Protein AF-A0A6V8E2X2-F1 (afdb_monomer_lite)

Radius of gyration: 31.68 Å; chains: 1; bounding box: 63×49×85 Å

Sequence (272 aa):
MSSAFGRVRTIAKKELVEFVRDWRTILAILVIPLLLFPLLFILFPLLLASEAAELSAVQVDVVVQADEIPDELQSLLTNASLNLTFEDLPVVAELSAPEGADERLRNGSIDALLRLQTNGTVLEYAVLYLSTSEQSLEARGRVFDALSAWEQNETVRRIDAAGLDADETLDPLRWNGDVAQSDVATQGEQAGMALSLFIPLVLAVWTFSSAIQPSIDMTAGERERGTLEALLGLPSTRMELLMGKWLAVATITGVGVMLQVAGLLFAIGYLA

pLDDT: mean 86.37, std 5.7, range [49.56, 94.88]

Secondary structure (DSSP, 8-state):
-HHHHHHHHHHHHHHHHHHHH-HHHHIIIIIHHHHHHHHHHHHHHHHHHHHHHHHHHS-EEEEEEES---HHHHHHHHHTTEEEEEEPPP--SSTT--TTHHHHHHTTS-SEEEEEEEETTEEEEEEEE-TT-HHHHHHHHHHHHHHHHHHHHHHHHHHHHTT--HHHHH-SS---S-GGGT----HHHHHHHHHTTTHHHHHHHHHHHHHHHHHHHHHTHHHHTT-HHHHHTSSS-HHHHHHHHHHHHHHHHHHHHHHHHHHHHHHHHHH-

Foldseek 3Di:
DVPLVVLLQVLLVVLLVVVVVPVVLCCVLAVVLLVVQLCCLVVVVVVVVVVVVVLQQDAFEEEEAEPDDPPLLVVLLVVLSYNYDYDHHDPDPDQQDCVVVVVCQVVRVHLKYKYWYDDPPDIDIDIDHDPVDPSNVSSVVSNVVSVVVVVLVVQCVVCVVVVHHPCCPVPVDDDDDDPVVVPPDFQLRVSCVVCVVPLVVCLVVSLVVSLVVSLCCLPCVCVVVVNVVVVVVDPHDPVSNVSSSVVSSVVSSVVSSVSSVVSNVVSSVVRD

Structure (mmCIF, N/CA/C/O backbone):
data_AF-A0A6V8E2X2-F1
#
_entry.id   AF-A0A6V8E2X2-F1
#
loop_
_atom_site.group_PDB
_atom_site.id
_atom_site.type_symbol
_atom_site.label_atom_id
_atom_site.label_alt_id
_atom_site.label_comp_id
_atom_site.label_asym_id
_atom_site.label_entity_id
_atom_site.label_seq_id
_atom_site.pdbx_PDB_ins_code
_atom_site.Cartn_x
_atom_site.Cartn_y
_atom_site.Cartn_z
_atom_site.occupancy
_atom_site.B_iso_or_equiv
_atom_site.auth_seq_id
_atom_site.auth_comp_id
_atom_site.auth_asym_id
_atom_site.auth_atom_id
_atom_site.pdbx_PDB_model_num
ATOM 1 N N . MET A 1 1 ? -14.842 -5.056 52.242 1.00 49.56 1 MET A N 1
ATOM 2 C CA . MET A 1 1 ? -14.410 -4.880 50.834 1.00 49.56 1 MET A CA 1
ATOM 3 C C . MET A 1 1 ? -15.408 -5.432 49.802 1.00 49.56 1 MET A C 1
ATOM 5 O O . MET A 1 1 ? -15.357 -4.975 48.670 1.00 49.56 1 MET A O 1
ATOM 9 N N . SER A 1 2 ? -16.364 -6.317 50.147 1.00 57.97 2 SER A N 1
ATOM 10 C CA . SER A 1 2 ? -17.341 -6.859 49.171 1.00 57.97 2 SER A CA 1
ATOM 11 C C . SER A 1 2 ? -18.458 -5.889 48.734 1.00 57.97 2 SER A C 1
ATOM 13 O O . SER A 1 2 ? -19.063 -6.103 47.687 1.00 57.97 2 SER A O 1
ATOM 15 N N . SER A 1 3 ? -18.716 -4.801 49.473 1.00 76.88 3 SER A N 1
ATOM 16 C CA . SER A 1 3 ? -19.797 -3.851 49.153 1.00 76.88 3 SER A CA 1
ATOM 17 C C . SER A 1 3 ? -19.473 -2.913 47.985 1.00 76.88 3 SER A C 1
ATOM 19 O O . SER A 1 3 ? -20.349 -2.633 47.172 1.00 76.88 3 SER A O 1
ATOM 21 N N . ALA A 1 4 ? -18.222 -2.460 47.859 1.00 79.94 4 ALA A N 1
ATOM 22 C CA . ALA A 1 4 ? -17.824 -1.505 46.822 1.00 79.94 4 ALA A CA 1
ATOM 23 C C . ALA A 1 4 ? -17.837 -2.132 45.421 1.00 79.94 4 ALA A C 1
ATOM 25 O O . ALA A 1 4 ? -18.462 -1.605 44.503 1.00 79.94 4 ALA A O 1
ATOM 26 N N . PHE A 1 5 ? -17.232 -3.313 45.274 1.00 84.19 5 PHE A N 1
ATOM 27 C CA . PHE A 1 5 ? -17.227 -4.051 44.009 1.00 84.19 5 PHE A CA 1
ATOM 28 C C . PHE A 1 5 ? -18.642 -4.464 43.571 1.00 84.19 5 PHE A C 1
ATOM 30 O O . PHE A 1 5 ? -18.993 -4.349 42.397 1.00 84.19 5 PHE A O 1
ATOM 37 N N . GLY A 1 6 ? -19.490 -4.878 44.522 1.00 87.50 6 GLY A N 1
ATOM 38 C CA . GLY A 1 6 ? -20.899 -5.180 44.256 1.00 87.50 6 GLY A CA 1
ATOM 39 C C . GLY A 1 6 ? -21.677 -3.970 43.726 1.00 87.50 6 GLY A C 1
ATOM 40 O O . GLY A 1 6 ? -22.456 -4.109 42.781 1.00 87.50 6 GLY A O 1
ATOM 41 N N . ARG A 1 7 ? -21.424 -2.772 44.274 1.00 88.31 7 ARG A N 1
ATOM 42 C CA . ARG A 1 7 ? -22.026 -1.517 43.795 1.00 88.31 7 ARG A CA 1
ATOM 43 C C . ARG A 1 7 ? -21.552 -1.151 42.392 1.00 88.31 7 ARG A C 1
ATOM 45 O O . ARG A 1 7 ? -22.395 -0.946 41.526 1.00 88.31 7 ARG A O 1
ATOM 52 N N . VAL A 1 8 ? -20.241 -1.168 42.140 1.00 90.88 8 VAL A N 1
ATOM 53 C CA . VAL A 1 8 ? -19.654 -0.907 40.809 1.00 90.88 8 VAL A CA 1
ATOM 54 C C . VAL A 1 8 ? -20.257 -1.835 39.752 1.00 90.88 8 VAL A C 1
ATOM 56 O O . VAL A 1 8 ? -20.715 -1.372 38.711 1.00 90.88 8 VAL A O 1
ATOM 59 N N . ARG A 1 9 ? -20.341 -3.141 40.040 1.00 92.31 9 ARG A N 1
ATOM 60 C CA . ARG A 1 9 ? -20.947 -4.127 39.133 1.00 92.31 9 ARG A CA 1
ATOM 61 C C . ARG A 1 9 ? -22.432 -3.864 38.885 1.00 92.31 9 ARG A C 1
ATOM 63 O O . ARG A 1 9 ? -22.903 -4.056 37.769 1.00 92.31 9 ARG A O 1
ATOM 70 N N . THR A 1 10 ? -23.176 -3.464 39.913 1.00 90.19 10 THR A N 1
ATOM 71 C CA . THR A 1 10 ? -24.612 -3.166 39.786 1.00 90.19 10 THR A CA 1
ATOM 72 C C . THR A 1 10 ? -24.837 -1.949 38.894 1.00 90.19 10 THR A C 1
ATOM 74 O O . THR A 1 10 ? -25.684 -2.000 38.006 1.00 90.19 10 THR A O 1
ATOM 77 N N . ILE A 1 11 ? -24.027 -0.901 39.079 1.00 90.75 11 ILE A N 1
ATOM 78 C CA . ILE A 1 11 ? -24.032 0.296 38.231 1.00 90.75 11 ILE A CA 1
ATOM 79 C C . ILE A 1 11 ? -23.694 -0.095 36.791 1.00 90.75 11 ILE A C 1
ATOM 81 O O . ILE A 1 11 ? -24.486 0.166 35.895 1.00 90.75 11 ILE A O 1
ATOM 85 N N . ALA A 1 12 ? -22.595 -0.821 36.571 1.00 91.56 12 ALA A N 1
ATOM 86 C CA . ALA A 1 12 ? -22.204 -1.254 35.231 1.00 91.56 12 ALA A CA 1
ATOM 87 C C . ALA A 1 12 ? -23.289 -2.100 34.543 1.00 91.56 12 ALA A C 1
ATOM 89 O O . ALA A 1 12 ? -23.5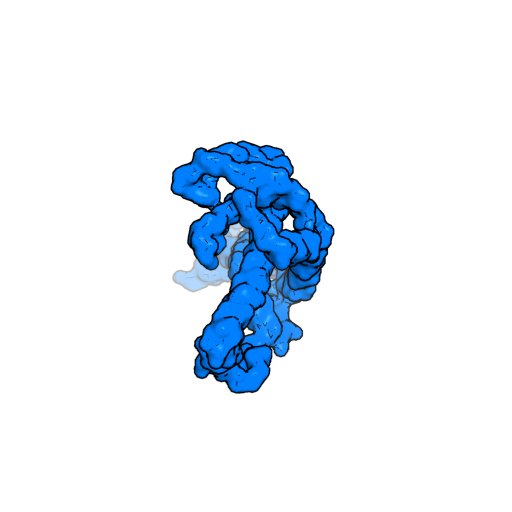70 -1.918 33.364 1.00 91.56 12 ALA A O 1
ATOM 90 N N . LYS A 1 13 ? -23.948 -3.003 35.282 1.00 92.88 13 LYS A N 1
ATOM 91 C CA . LYS A 1 13 ? -25.050 -3.816 34.753 1.00 92.88 13 LYS A CA 1
ATOM 92 C C . LYS A 1 13 ? -26.253 -2.960 34.352 1.00 92.88 13 LYS A C 1
ATOM 94 O O . LYS A 1 13 ? -26.868 -3.257 33.334 1.00 92.88 13 LYS A O 1
ATOM 99 N N . LYS A 1 14 ? -26.596 -1.932 35.136 1.00 90.31 14 LYS A N 1
ATOM 100 C CA . LYS A 1 14 ? -27.666 -0.982 34.798 1.00 90.31 14 LYS A CA 1
ATOM 101 C C . LYS A 1 14 ? -27.344 -0.273 33.479 1.00 90.31 14 LYS A C 1
ATOM 103 O O . LYS A 1 14 ? -28.146 -0.360 32.556 1.00 90.31 14 LYS A O 1
ATOM 108 N N . GLU A 1 15 ? -26.153 0.312 33.371 1.00 91.12 15 GLU A N 1
ATOM 109 C CA . GLU A 1 15 ? -25.702 1.016 32.160 1.00 91.12 15 GLU A CA 1
ATOM 110 C C . GLU A 1 15 ? -25.669 0.092 30.928 1.00 91.12 15 GLU A C 1
ATOM 112 O O . GLU A 1 15 ? -26.152 0.454 29.859 1.00 91.12 15 GLU A O 1
ATOM 117 N N . LEU A 1 16 ? -25.180 -1.146 31.080 1.00 90.38 16 LEU A N 1
ATOM 118 C CA . LEU A 1 16 ? -25.178 -2.142 30.002 1.00 90.38 16 LEU A CA 1
ATOM 119 C C . LEU A 1 16 ? -26.590 -2.507 29.536 1.00 90.38 16 LEU A C 1
ATOM 121 O O . LEU A 1 16 ? -26.833 -2.608 28.339 1.00 90.38 16 LEU A O 1
ATOM 125 N N . VAL A 1 17 ? -27.528 -2.720 30.463 1.00 89.81 17 VAL A N 1
ATOM 126 C CA . VAL A 1 17 ? -28.917 -3.058 30.115 1.00 89.81 17 VAL A CA 1
ATOM 127 C C . VAL A 1 17 ? -29.612 -1.886 29.426 1.00 89.81 17 VAL A C 1
ATOM 129 O O . VAL A 1 17 ? -30.396 -2.109 28.506 1.00 89.81 17 VAL A O 1
ATOM 132 N N . GLU A 1 18 ? -29.339 -0.652 29.846 1.00 86.06 18 GLU A N 1
ATOM 133 C CA . GLU A 1 18 ? -29.867 0.545 29.187 1.00 86.06 18 GLU A CA 1
ATOM 134 C C . GLU A 1 18 ? -29.299 0.711 27.779 1.00 86.06 18 GLU A C 1
ATOM 136 O O . GLU A 1 18 ? -30.073 0.924 26.849 1.00 86.06 18 GLU A O 1
ATOM 141 N N . PHE A 1 19 ? -27.994 0.500 27.596 1.00 85.69 19 PHE A N 1
ATOM 142 C CA . PHE A 1 19 ? -27.371 0.521 26.274 1.00 85.69 19 PHE A CA 1
ATOM 143 C C . PHE A 1 19 ? -27.928 -0.575 25.355 1.00 85.69 19 PHE A C 1
ATOM 145 O O . PHE A 1 19 ? -28.287 -0.308 24.213 1.00 85.69 19 PHE A O 1
ATOM 152 N N . VAL A 1 20 ? -28.077 -1.806 25.862 1.00 85.75 20 VAL A N 1
ATOM 153 C CA . VAL A 1 20 ? -28.574 -2.941 25.064 1.00 85.75 20 VAL A CA 1
ATOM 154 C C . VAL A 1 20 ? -30.027 -2.748 24.595 1.00 85.75 20 VAL A C 1
ATOM 156 O O . VAL A 1 20 ? -30.462 -3.358 23.619 1.00 85.75 20 VAL A O 1
ATOM 159 N N . ARG A 1 21 ? -30.799 -1.882 25.260 1.00 87.00 21 ARG A N 1
ATOM 160 C CA . ARG A 1 21 ? -32.160 -1.531 24.826 1.00 87.00 21 ARG A CA 1
ATOM 161 C C . ARG A 1 21 ? -32.177 -0.594 23.622 1.00 87.00 21 ARG A C 1
ATOM 163 O O . ARG A 1 21 ? -33.181 -0.570 22.908 1.00 87.00 21 ARG A O 1
ATOM 170 N N . ASP A 1 22 ? -31.091 0.129 23.365 1.00 84.69 22 ASP A N 1
ATOM 171 C CA . ASP A 1 22 ? -30.942 0.939 22.163 1.00 84.69 22 ASP A CA 1
ATOM 172 C C . ASP A 1 22 ? -30.395 0.099 20.999 1.00 84.69 22 ASP A C 1
ATOM 174 O O . ASP A 1 22 ? -29.231 0.166 20.598 1.00 84.69 22 ASP A O 1
ATOM 178 N N . TRP A 1 23 ? -31.280 -0.729 20.442 1.00 80.00 23 TRP A N 1
ATOM 179 C CA . TRP A 1 23 ? -30.953 -1.639 19.344 1.00 80.00 23 TRP A CA 1
ATOM 180 C C . TRP A 1 23 ? -30.438 -0.919 18.091 1.00 80.00 23 TRP A C 1
ATOM 182 O O . TRP A 1 23 ? -29.703 -1.520 17.310 1.00 80.00 23 TRP A O 1
ATOM 192 N N . ARG A 1 24 ? -30.810 0.352 17.886 1.00 82.75 24 ARG A N 1
ATOM 193 C CA . ARG A 1 24 ? -30.378 1.137 16.721 1.00 82.75 24 ARG A CA 1
ATOM 194 C C . ARG A 1 24 ? -28.899 1.467 16.834 1.00 82.75 24 ARG A C 1
ATOM 196 O O . ARG A 1 24 ? -28.149 1.254 15.885 1.00 82.75 24 ARG A O 1
ATOM 203 N N . THR A 1 25 ? -28.492 1.915 18.016 1.00 77.38 25 THR A N 1
ATOM 204 C CA . THR A 1 25 ? -27.099 2.230 18.328 1.00 77.38 25 THR A CA 1
ATOM 205 C C . THR A 1 25 ? -26.237 0.969 18.318 1.00 77.38 25 THR A C 1
ATOM 207 O O . THR A 1 25 ? -25.159 0.977 17.731 1.00 77.38 25 THR A O 1
ATOM 210 N N . ILE A 1 26 ? -26.734 -0.158 18.838 1.00 80.81 26 ILE A N 1
ATOM 211 C CA . ILE A 1 26 ? -26.027 -1.447 18.735 1.00 80.81 26 ILE A CA 1
ATOM 212 C C . ILE A 1 26 ? -25.860 -1.869 17.280 1.00 80.81 26 ILE A C 1
ATOM 214 O O . ILE A 1 26 ? -24.770 -2.265 16.888 1.00 80.81 26 ILE A O 1
ATOM 218 N N . LEU A 1 27 ? -26.912 -1.784 16.463 1.00 81.25 27 LEU A N 1
ATOM 219 C CA . LEU A 1 27 ? -26.829 -2.186 15.062 1.00 81.25 27 LEU A CA 1
ATOM 220 C C . LEU A 1 27 ? -25.791 -1.337 14.317 1.00 81.25 27 LEU A C 1
ATOM 222 O O . LEU A 1 27 ? -24.935 -1.889 13.630 1.00 81.25 27 LEU A O 1
ATOM 226 N N . ALA A 1 28 ? -25.803 -0.019 14.516 1.00 76.50 28 ALA A N 1
ATOM 227 C CA . ALA A 1 28 ? -24.832 0.878 13.899 1.00 76.50 28 ALA A CA 1
ATOM 228 C C . ALA A 1 28 ? -23.391 0.611 14.372 1.00 76.50 28 ALA A C 1
ATOM 230 O O . ALA A 1 28 ? -22.473 0.541 13.559 1.00 76.50 28 ALA A O 1
ATOM 231 N N . ILE A 1 29 ? -23.188 0.417 15.676 1.00 76.69 29 ILE A N 1
ATOM 232 C CA . ILE A 1 29 ? -21.853 0.254 16.264 1.00 76.69 29 ILE A CA 1
ATOM 233 C C . ILE A 1 29 ? -21.277 -1.149 16.019 1.00 76.69 29 ILE A C 1
ATOM 235 O O . ILE A 1 29 ? -20.059 -1.300 15.949 1.00 76.69 29 ILE A O 1
ATOM 239 N N . LEU A 1 30 ? -22.132 -2.167 15.887 1.00 76.38 30 LEU A N 1
ATOM 240 C CA . LEU A 1 30 ? -21.742 -3.578 15.895 1.00 76.38 30 LEU A CA 1
ATOM 241 C C . LEU A 1 30 ? -21.863 -4.260 14.530 1.00 76.38 30 LEU A C 1
ATOM 243 O O . LEU A 1 30 ? -20.968 -5.002 14.138 1.00 76.38 30 LEU A O 1
ATOM 247 N N . VAL A 1 31 ? -22.955 -4.021 13.797 1.00 80.00 31 VAL A N 1
ATOM 248 C CA . VAL A 1 31 ? -23.233 -4.716 12.527 1.00 80.00 31 VAL A CA 1
ATOM 249 C C . VAL A 1 31 ? -22.487 -4.069 11.367 1.00 80.00 31 VAL A C 1
ATOM 251 O O . VAL A 1 31 ? -21.942 -4.779 10.527 1.00 80.00 31 VAL A O 1
ATOM 254 N N . ILE A 1 32 ? -22.405 -2.737 11.331 1.00 80.12 32 ILE A N 1
ATOM 255 C CA . ILE A 1 32 ? -21.675 -2.026 10.271 1.00 80.12 32 ILE A CA 1
ATOM 256 C C . ILE A 1 32 ? -20.202 -2.462 10.185 1.00 80.12 32 ILE A C 1
ATOM 258 O O . ILE A 1 32 ? -19.793 -2.856 9.095 1.00 80.12 32 ILE A O 1
ATOM 262 N N . PRO A 1 33 ? -19.397 -2.478 11.268 1.00 72.00 33 PRO A N 1
ATOM 263 C CA . PRO A 1 33 ? -18.002 -2.905 11.153 1.00 72.00 33 PRO A CA 1
ATOM 264 C C . PRO A 1 33 ? -17.848 -4.397 10.853 1.00 72.00 33 PRO A C 1
ATOM 266 O O . PRO A 1 33 ? -16.889 -4.787 10.193 1.00 72.00 33 PRO A O 1
ATOM 269 N N . LEU A 1 34 ? -18.792 -5.230 11.305 1.00 81.38 34 LEU A N 1
ATOM 270 C CA . LEU A 1 34 ? -18.807 -6.655 10.979 1.00 81.38 34 LEU A CA 1
ATOM 271 C C . LEU A 1 34 ? -18.942 -6.872 9.464 1.00 81.38 34 LEU A C 1
ATOM 273 O O . LEU A 1 34 ? -18.285 -7.748 8.912 1.00 81.38 34 LEU A O 1
ATOM 277 N N . LEU A 1 35 ? -19.773 -6.065 8.797 1.00 83.25 35 LEU A N 1
ATOM 278 C CA . LEU A 1 35 ? -19.974 -6.114 7.346 1.00 83.25 35 LEU A CA 1
ATOM 279 C C . LEU A 1 35 ? -18.903 -5.348 6.559 1.00 83.25 35 LEU A C 1
ATOM 281 O O . LEU A 1 35 ? -18.678 -5.651 5.388 1.00 83.25 35 LEU A O 1
ATOM 285 N N . LEU A 1 36 ? -18.232 -4.382 7.191 1.00 82.81 36 LEU A N 1
ATOM 286 C CA . LEU A 1 36 ? -17.214 -3.548 6.558 1.00 82.81 36 LEU A CA 1
ATOM 287 C C . LEU A 1 36 ? -16.035 -4.377 6.038 1.00 82.81 36 LEU A C 1
ATOM 289 O O . LEU A 1 36 ? -15.617 -4.160 4.908 1.00 82.81 36 LEU A O 1
ATOM 293 N N . PHE A 1 37 ? -15.508 -5.326 6.823 1.00 84.06 37 PHE A N 1
ATOM 294 C CA . PHE A 1 37 ? -14.363 -6.134 6.384 1.00 84.06 37 PHE A CA 1
ATOM 295 C C . PHE A 1 37 ? -14.697 -7.017 5.175 1.00 84.06 37 PHE A C 1
ATOM 297 O O . PHE A 1 37 ? -14.013 -6.862 4.169 1.00 84.06 37 PHE A O 1
ATOM 304 N N . PRO A 1 38 ? -15.754 -7.855 5.182 1.00 82.56 38 PRO A N 1
ATOM 305 C CA . PRO A 1 38 ? -16.157 -8.587 3.981 1.00 82.56 38 PRO A CA 1
ATOM 306 C C . PRO A 1 38 ? -16.350 -7.680 2.758 1.00 82.56 38 PRO A C 1
ATOM 308 O O . PRO A 1 38 ? -15.907 -8.018 1.664 1.00 82.56 38 PRO A O 1
ATOM 311 N N . LEU A 1 39 ? -16.960 -6.503 2.946 1.00 85.12 39 LEU A N 1
ATOM 312 C CA . LEU A 1 39 ? -17.148 -5.536 1.867 1.00 85.12 39 LEU A CA 1
ATOM 313 C C . LEU A 1 39 ? -15.815 -5.003 1.330 1.00 85.12 39 LEU A C 1
ATOM 315 O O . LEU A 1 39 ? -15.631 -4.980 0.119 1.00 85.12 39 LEU A O 1
ATOM 319 N N . LEU A 1 40 ? -14.890 -4.592 2.202 1.00 83.19 40 LEU A N 1
ATOM 320 C CA . LEU A 1 40 ? -13.567 -4.107 1.803 1.00 83.19 40 LEU A CA 1
ATOM 321 C C . LEU A 1 40 ? -12.780 -5.193 1.070 1.00 83.19 40 LEU A C 1
ATOM 323 O O . LEU A 1 40 ? -12.211 -4.923 0.024 1.00 83.19 40 LEU A O 1
ATOM 327 N N . PHE A 1 41 ? -12.799 -6.424 1.568 1.00 80.44 41 PHE A N 1
ATOM 328 C CA . PHE A 1 41 ? -12.095 -7.546 0.955 1.00 80.44 41 PHE A CA 1
ATOM 329 C C . PHE A 1 41 ? -12.622 -7.897 -0.452 1.00 80.44 41 PHE A C 1
ATOM 331 O O . PHE A 1 41 ? -11.838 -8.311 -1.299 1.00 80.44 41 PHE A O 1
ATOM 338 N N . ILE A 1 42 ? -13.916 -7.691 -0.729 1.00 82.31 42 ILE A N 1
ATOM 339 C CA . ILE A 1 42 ? -14.502 -7.893 -2.068 1.00 82.31 42 ILE A CA 1
ATOM 340 C C . ILE A 1 42 ? -14.295 -6.665 -2.967 1.00 82.31 42 ILE A C 1
ATOM 342 O O . ILE A 1 42 ? -13.942 -6.798 -4.136 1.00 82.31 42 ILE A O 1
ATOM 346 N N . LEU A 1 43 ? -14.552 -5.464 -2.447 1.00 84.12 43 LEU A N 1
ATOM 347 C CA . LEU A 1 43 ? -14.606 -4.237 -3.242 1.00 84.12 43 LEU A CA 1
ATOM 348 C C . LEU A 1 43 ? -13.218 -3.647 -3.513 1.00 84.12 43 LEU A C 1
ATOM 350 O O . LEU A 1 43 ? -12.985 -3.118 -4.593 1.00 84.12 43 LEU A O 1
ATOM 354 N N . PHE A 1 44 ? -12.296 -3.728 -2.556 1.00 82.00 44 PHE A N 1
ATOM 355 C CA . PHE A 1 44 ? -10.986 -3.087 -2.663 1.00 82.00 44 PHE A CA 1
ATOM 356 C C . PHE A 1 44 ? -10.130 -3.651 -3.810 1.00 82.00 44 PHE A C 1
ATOM 358 O O . PHE A 1 44 ? -9.628 -2.843 -4.589 1.00 82.00 44 PHE A O 1
ATOM 365 N N . PRO A 1 45 ? -10.022 -4.981 -4.023 1.00 80.75 45 PRO A N 1
ATOM 366 C CA . PRO A 1 45 ? -9.312 -5.511 -5.189 1.00 80.75 45 PRO A CA 1
ATOM 367 C C . PRO A 1 45 ? -9.929 -5.064 -6.519 1.00 80.75 45 PRO A C 1
ATOM 369 O O . PRO A 1 45 ? -9.200 -4.785 -7.464 1.00 80.75 45 PRO A O 1
ATOM 372 N N . LEU A 1 46 ? -11.263 -4.953 -6.590 1.00 84.94 46 LEU A N 1
ATOM 373 C CA . LEU A 1 46 ? -11.959 -4.469 -7.787 1.00 84.94 46 LEU A CA 1
ATOM 374 C C . LEU A 1 46 ? -11.629 -3.001 -8.077 1.00 84.94 46 LEU A C 1
ATOM 376 O O . LEU A 1 46 ? -11.406 -2.652 -9.233 1.00 84.94 46 LEU A O 1
ATOM 380 N N . LEU A 1 47 ? -11.575 -2.163 -7.038 1.00 85.88 47 LEU A N 1
ATOM 381 C CA . LEU A 1 47 ? -11.201 -0.755 -7.167 1.00 85.88 47 LEU A CA 1
ATOM 382 C C . LEU A 1 47 ? -9.747 -0.605 -7.623 1.00 85.88 47 LEU A C 1
ATOM 384 O O . LEU A 1 47 ? -9.505 0.089 -8.605 1.00 85.88 47 LEU A O 1
ATOM 388 N N . LEU A 1 48 ? -8.807 -1.319 -6.995 1.00 83.25 48 LEU A N 1
ATOM 389 C CA . LEU A 1 48 ? -7.395 -1.290 -7.394 1.00 83.25 48 LEU A CA 1
ATOM 390 C C . LEU A 1 48 ? -7.190 -1.783 -8.829 1.00 83.25 48 LEU A C 1
ATOM 392 O O . LEU A 1 48 ? -6.438 -1.183 -9.589 1.00 83.25 48 LEU A O 1
ATOM 396 N N . ALA A 1 49 ? -7.880 -2.858 -9.218 1.00 84.38 49 ALA A N 1
ATOM 397 C CA . ALA A 1 49 ? -7.822 -3.358 -10.585 1.00 84.38 49 ALA A CA 1
ATOM 398 C C . ALA A 1 49 ? -8.382 -2.335 -11.584 1.00 84.38 49 ALA A C 1
ATOM 400 O O . ALA A 1 49 ? -7.817 -2.165 -12.662 1.00 84.38 49 ALA A O 1
ATOM 401 N N . SER A 1 50 ? -9.469 -1.640 -11.231 1.00 86.19 50 SER A N 1
ATOM 402 C CA . SER A 1 50 ? -10.038 -0.594 -12.086 1.00 86.19 50 SER A CA 1
ATOM 403 C C . SER A 1 50 ? -9.127 0.626 -12.213 1.00 86.19 50 SER A C 1
ATOM 405 O O . SER A 1 50 ? -8.964 1.139 -13.314 1.00 86.19 50 SER A O 1
ATOM 407 N N . GLU A 1 51 ? -8.483 1.038 -11.124 1.00 83.25 51 GLU A N 1
ATOM 408 C CA . GLU A 1 51 ? -7.551 2.166 -11.092 1.00 83.25 51 GLU A CA 1
ATOM 409 C C . GLU A 1 51 ? -6.281 1.859 -11.896 1.00 83.25 51 GLU A C 1
ATOM 411 O O . GLU A 1 51 ? -5.869 2.656 -12.733 1.00 83.25 51 GLU A O 1
ATOM 416 N N . ALA A 1 52 ? -5.719 0.656 -11.744 1.00 80.44 52 ALA A N 1
ATOM 417 C CA . ALA A 1 52 ? -4.590 0.201 -12.554 1.00 80.44 52 ALA A CA 1
ATOM 418 C C . ALA A 1 52 ? -4.945 0.111 -14.052 1.00 80.44 52 ALA A C 1
ATOM 420 O O . ALA A 1 52 ? -4.144 0.474 -14.918 1.00 80.44 52 ALA A O 1
ATOM 421 N N . ALA A 1 53 ? -6.159 -0.343 -14.382 1.00 82.75 53 ALA A N 1
ATOM 422 C CA . ALA A 1 53 ? -6.642 -0.378 -15.761 1.00 82.75 53 ALA A CA 1
ATOM 423 C C . ALA A 1 53 ? -6.840 1.032 -16.349 1.00 82.75 53 ALA A C 1
ATOM 425 O O . ALA A 1 53 ? -6.589 1.250 -17.532 1.00 82.75 53 ALA A O 1
ATOM 426 N N . GLU A 1 54 ? -7.272 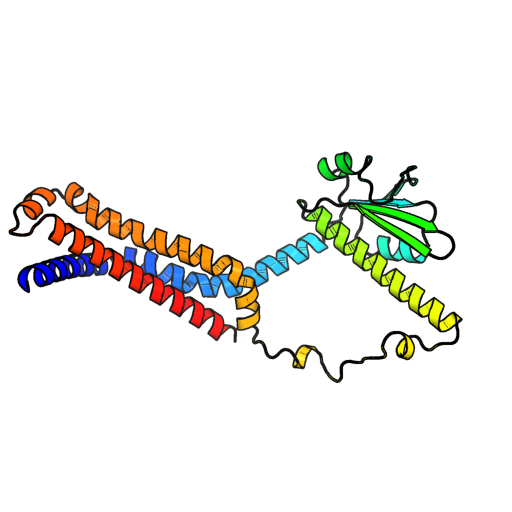1.996 -15.537 1.00 83.88 54 GLU A N 1
ATOM 427 C CA . GLU A 1 54 ? -7.407 3.389 -15.960 1.00 83.88 54 GLU A CA 1
ATOM 428 C C . GLU A 1 54 ? -6.036 4.033 -16.188 1.00 83.88 54 GLU A C 1
ATOM 430 O O . GLU A 1 54 ? -5.794 4.576 -17.264 1.00 83.88 54 GLU A O 1
ATOM 435 N N . LEU A 1 55 ? -5.108 3.893 -15.236 1.00 76.38 55 LEU A N 1
ATOM 436 C CA . LEU A 1 55 ? -3.741 4.412 -15.350 1.00 76.38 55 LEU A CA 1
ATOM 437 C C . LEU A 1 55 ? -3.011 3.839 -16.568 1.00 76.38 55 LEU A C 1
ATOM 439 O O . LEU A 1 55 ? -2.413 4.599 -17.327 1.00 76.38 55 LEU A O 1
ATOM 443 N N . SER A 1 56 ? -3.126 2.529 -16.814 1.00 73.19 56 SER A N 1
ATOM 444 C CA . SER A 1 56 ? -2.534 1.879 -17.996 1.00 73.19 56 SER A CA 1
ATOM 445 C C . SER A 1 56 ? -3.113 2.381 -19.329 1.00 73.19 56 SER A C 1
ATOM 447 O O . SER A 1 56 ? -2.423 2.363 -20.347 1.00 73.19 56 SER A O 1
ATOM 449 N N . ALA A 1 57 ? -4.352 2.882 -19.337 1.00 76.81 57 ALA A N 1
ATOM 450 C CA . ALA A 1 57 ? -4.982 3.467 -20.520 1.00 76.81 57 ALA A CA 1
ATOM 451 C C . ALA A 1 57 ? -4.621 4.948 -20.744 1.00 76.81 57 ALA A C 1
ATOM 453 O O . ALA A 1 57 ? -4.779 5.454 -21.859 1.00 76.81 57 ALA A O 1
ATOM 454 N N . VAL A 1 58 ? -4.144 5.656 -19.714 1.00 80.12 58 VAL A N 1
ATOM 455 C CA . VAL A 1 58 ? -3.692 7.048 -19.841 1.00 80.12 58 VAL A CA 1
ATOM 456 C C . VAL A 1 58 ? -2.412 7.098 -20.678 1.00 80.12 58 VAL A C 1
ATOM 458 O O . VAL A 1 58 ? -1.467 6.334 -20.459 1.00 80.12 58 VAL A O 1
ATOM 461 N N . GLN A 1 59 ? -2.384 8.008 -21.654 1.00 80.00 59 GLN A N 1
ATOM 462 C CA . GLN A 1 59 ? -1.159 8.354 -22.372 1.00 80.00 59 GLN A CA 1
ATOM 463 C C . GLN A 1 59 ? -0.320 9.253 -21.472 1.00 80.00 59 GLN A C 1
ATOM 465 O O . GLN A 1 59 ? -0.810 10.276 -21.001 1.00 80.00 59 GLN A O 1
ATOM 470 N N . VAL A 1 60 ? 0.916 8.838 -21.231 1.00 87.69 60 VAL A N 1
ATOM 471 C CA . VAL A 1 60 ? 1.884 9.569 -20.411 1.00 87.69 60 VAL A CA 1
ATOM 472 C C . VAL A 1 60 ? 2.924 10.226 -21.311 1.00 87.69 60 VAL A C 1
ATOM 474 O O . VAL A 1 60 ? 3.353 9.634 -22.309 1.00 87.69 60 VAL A O 1
ATOM 477 N N . ASP A 1 61 ? 3.315 11.447 -20.967 1.00 91.44 61 ASP A N 1
ATOM 478 C CA . ASP A 1 61 ? 4.226 12.269 -21.757 1.00 91.44 61 ASP A CA 1
ATOM 479 C C . ASP A 1 61 ? 5.677 11.988 -21.354 1.00 91.44 61 ASP A C 1
ATOM 481 O O . ASP A 1 61 ? 6.117 12.304 -20.244 1.00 91.44 61 ASP A O 1
ATOM 485 N N . VAL A 1 62 ? 6.452 11.401 -22.266 1.00 91.75 62 VAL A N 1
ATOM 486 C CA . VAL A 1 62 ? 7.853 11.047 -22.020 1.00 91.75 62 VAL A CA 1
ATOM 487 C C . VAL A 1 62 ? 8.759 11.762 -23.005 1.00 91.75 62 VAL A C 1
ATOM 489 O O . VAL A 1 62 ? 8.652 11.612 -24.222 1.00 91.75 62 VAL A O 1
ATOM 492 N N . VAL A 1 63 ? 9.717 12.507 -22.463 1.00 93.19 63 VAL A N 1
ATOM 493 C CA . VAL A 1 63 ? 10.788 13.094 -23.265 1.00 93.19 63 VAL A CA 1
ATOM 494 C C . VAL A 1 63 ? 11.946 12.112 -23.339 1.00 93.19 63 VAL A C 1
ATOM 496 O O . VAL A 1 63 ? 12.400 11.608 -22.311 1.00 93.19 63 VAL A O 1
ATOM 499 N N . VAL A 1 64 ? 12.460 11.881 -24.542 1.00 92.75 64 VAL A N 1
ATOM 500 C CA . VAL A 1 64 ? 13.665 11.086 -24.776 1.00 92.75 64 VAL A CA 1
ATOM 501 C C . VAL A 1 64 ? 14.779 12.012 -25.250 1.00 92.75 64 VAL A C 1
ATOM 503 O O . VAL A 1 64 ? 14.684 12.614 -26.317 1.00 92.75 64 VAL A O 1
ATOM 506 N N . GLN A 1 65 ? 15.828 12.118 -24.442 1.00 91.94 65 GLN A N 1
ATOM 507 C CA . GLN A 1 65 ? 17.056 12.851 -24.726 1.00 91.94 65 GLN A CA 1
ATOM 508 C C . GLN A 1 65 ? 18.158 11.857 -25.076 1.00 91.94 65 GLN A C 1
ATOM 510 O O . GLN A 1 65 ? 18.583 11.082 -24.220 1.00 91.94 65 GLN A O 1
ATOM 515 N N . ALA A 1 66 ? 18.606 11.844 -26.324 1.00 88.62 66 ALA A N 1
ATOM 516 C CA . ALA A 1 66 ? 19.563 10.847 -26.786 1.00 88.62 66 ALA A CA 1
ATOM 517 C C . ALA A 1 66 ? 20.455 11.387 -27.902 1.00 88.62 66 ALA A C 1
ATOM 519 O O . ALA A 1 66 ? 20.000 12.187 -28.715 1.00 88.62 66 ALA A O 1
ATOM 520 N N . ASP A 1 67 ? 21.691 10.891 -27.970 1.00 84.25 67 ASP A N 1
ATOM 521 C CA . ASP A 1 67 ? 22.575 11.132 -29.119 1.00 84.25 67 ASP A CA 1
ATOM 522 C C . ASP A 1 67 ? 22.200 10.227 -30.306 1.00 84.25 67 ASP A C 1
ATOM 524 O O . ASP A 1 67 ? 22.111 10.667 -31.450 1.00 84.25 67 ASP A O 1
ATOM 528 N N . GLU A 1 68 ? 21.951 8.946 -30.025 1.00 84.31 68 GLU A N 1
ATOM 529 C CA . GLU A 1 68 ? 21.533 7.937 -30.995 1.00 84.31 68 GLU A CA 1
ATOM 530 C C . GLU A 1 68 ? 20.575 6.960 -30.307 1.00 84.31 68 GLU A C 1
ATOM 532 O O . GLU A 1 68 ? 20.830 6.512 -29.187 1.00 84.31 68 GLU A O 1
ATOM 537 N N . ILE A 1 69 ? 19.461 6.638 -30.966 1.00 85.12 69 ILE A N 1
ATOM 538 C CA . ILE A 1 69 ? 18.459 5.699 -30.453 1.00 85.12 69 ILE A CA 1
ATOM 539 C C . ILE A 1 69 ? 18.415 4.502 -31.401 1.00 85.12 69 ILE A C 1
ATOM 541 O O . ILE A 1 69 ? 18.147 4.695 -32.586 1.00 85.12 69 ILE A O 1
ATOM 545 N N . PRO A 1 70 ? 18.634 3.269 -30.913 1.00 87.88 70 PRO A N 1
ATOM 546 C CA . PRO A 1 70 ? 18.435 2.077 -31.727 1.00 87.88 70 PRO A CA 1
ATOM 547 C C . PRO A 1 70 ? 16.987 1.982 -32.238 1.00 87.88 70 PRO A C 1
ATOM 549 O O . PRO A 1 70 ? 16.051 2.090 -31.444 1.00 87.88 70 PRO A O 1
ATOM 552 N N . ASP A 1 71 ? 16.796 1.706 -33.533 1.00 87.75 71 ASP A N 1
ATOM 553 C CA . ASP A 1 71 ? 15.465 1.619 -34.170 1.00 87.75 71 ASP A CA 1
ATOM 554 C C . ASP A 1 71 ? 14.517 0.652 -33.433 1.00 87.75 71 ASP A C 1
ATOM 556 O O . ASP A 1 71 ? 13.324 0.913 -33.261 1.00 87.75 71 ASP A O 1
ATOM 560 N N . GLU A 1 72 ? 15.058 -0.470 -32.948 1.00 88.50 72 GLU A N 1
ATOM 561 C CA . GLU A 1 72 ? 14.307 -1.464 -32.179 1.00 88.50 72 GLU A CA 1
ATOM 562 C C . GLU A 1 72 ? 13.795 -0.889 -30.852 1.00 88.50 72 GLU A C 1
ATOM 564 O O . GLU A 1 72 ? 12.615 -1.039 -30.532 1.00 88.50 72 GLU A O 1
ATOM 569 N N . LEU A 1 73 ? 14.641 -0.159 -30.118 1.00 89.38 73 LEU A N 1
ATOM 570 C CA . LEU A 1 73 ? 14.252 0.496 -28.869 1.00 89.38 73 LEU A CA 1
ATOM 571 C C . LEU A 1 73 ? 13.203 1.584 -29.122 1.00 89.38 73 LEU A C 1
ATOM 573 O O . LEU A 1 73 ? 12.225 1.682 -28.382 1.00 89.38 73 LEU A O 1
ATOM 577 N N . GLN A 1 74 ? 13.355 2.360 -30.198 1.00 89.12 74 GLN A N 1
ATOM 578 C CA . GLN A 1 74 ? 12.361 3.361 -30.586 1.00 89.12 74 GLN A CA 1
ATOM 579 C C . GLN A 1 74 ? 10.996 2.716 -30.868 1.00 89.12 74 GLN A C 1
ATOM 581 O O . GLN A 1 74 ? 9.962 3.243 -30.448 1.00 89.12 74 GLN A O 1
ATOM 586 N N . SER A 1 75 ? 10.977 1.555 -31.529 1.00 88.88 75 SER A N 1
ATOM 587 C CA . SER A 1 75 ? 9.737 0.824 -31.804 1.00 88.88 75 SER A CA 1
ATOM 588 C C . SER A 1 75 ? 9.065 0.306 -30.526 1.00 88.88 75 SER A C 1
ATOM 590 O O . SER A 1 75 ? 7.849 0.434 -30.378 1.00 88.88 75 SER A O 1
ATOM 592 N N . LEU A 1 76 ? 9.848 -0.201 -29.566 1.00 90.06 76 LEU A N 1
ATOM 593 C CA . LEU A 1 76 ? 9.350 -0.684 -28.275 1.00 90.06 76 LEU A CA 1
ATOM 594 C C . LEU A 1 76 ? 8.765 0.453 -27.433 1.00 90.06 76 LEU A C 1
ATOM 596 O O . LEU A 1 76 ? 7.657 0.319 -26.919 1.00 90.06 76 LEU A O 1
ATOM 600 N N . LEU A 1 77 ? 9.452 1.596 -27.366 1.00 88.38 77 LEU A N 1
ATOM 601 C CA . LEU A 1 77 ? 8.957 2.785 -26.667 1.00 88.38 77 LEU A CA 1
ATOM 602 C C . LEU A 1 77 ? 7.667 3.325 -27.302 1.00 88.38 77 LEU A C 1
ATOM 604 O O . LEU A 1 77 ? 6.739 3.696 -26.588 1.00 88.38 77 LEU A O 1
ATOM 608 N N . THR A 1 78 ? 7.573 3.332 -28.636 1.00 87.50 78 THR A N 1
ATOM 609 C CA . THR A 1 78 ? 6.368 3.801 -29.349 1.00 87.50 78 THR A CA 1
ATOM 610 C C . THR A 1 78 ? 5.162 2.890 -29.091 1.00 87.50 78 THR A C 1
ATOM 612 O O . THR A 1 78 ? 4.031 3.361 -28.984 1.00 87.50 78 THR A O 1
ATOM 615 N N . ASN A 1 79 ? 5.393 1.582 -28.952 1.00 84.81 79 ASN A N 1
ATOM 616 C CA . ASN A 1 79 ? 4.341 0.603 -28.671 1.00 84.81 79 ASN A CA 1
ATOM 617 C C . ASN A 1 79 ? 3.902 0.585 -27.197 1.00 84.81 79 ASN A C 1
ATOM 619 O O . ASN A 1 79 ? 2.834 0.059 -26.886 1.00 84.81 79 ASN A O 1
ATOM 623 N N . ALA A 1 80 ? 4.677 1.185 -26.292 1.00 82.94 80 ALA A N 1
ATOM 624 C CA . ALA A 1 80 ? 4.422 1.193 -24.853 1.00 82.94 80 ALA A CA 1
ATOM 625 C C . ALA A 1 80 ? 3.362 2.226 -24.404 1.00 82.94 80 ALA A C 1
ATOM 627 O O . ALA A 1 80 ? 3.328 2.605 -23.240 1.00 82.94 80 ALA A O 1
ATOM 628 N N . SER A 1 81 ? 2.480 2.697 -25.298 1.00 83.38 81 SER A N 1
ATOM 629 C CA . SER A 1 81 ? 1.456 3.719 -24.990 1.00 83.38 81 SER A CA 1
ATOM 630 C C . SER A 1 81 ? 2.039 4.998 -24.360 1.00 83.38 81 SER A C 1
ATOM 632 O O . SER A 1 81 ? 1.467 5.568 -23.429 1.00 83.38 81 SER A O 1
ATOM 634 N N . LEU A 1 82 ? 3.200 5.428 -24.857 1.00 86.62 82 LEU A N 1
ATOM 635 C CA . LEU A 1 82 ? 3.895 6.650 -24.452 1.00 86.62 82 LEU A CA 1
ATOM 636 C C . LEU A 1 82 ? 3.702 7.727 -25.523 1.00 86.62 82 LEU A C 1
ATOM 638 O O . LEU A 1 82 ? 3.820 7.438 -26.716 1.00 86.62 82 LEU A O 1
ATOM 642 N N . ASN A 1 83 ? 3.465 8.972 -25.117 1.00 88.81 83 ASN A N 1
ATOM 643 C CA . ASN A 1 83 ? 3.590 10.107 -26.022 1.00 88.81 83 ASN A CA 1
ATOM 644 C C . ASN A 1 83 ? 5.043 10.591 -25.987 1.00 88.81 83 ASN A C 1
ATOM 646 O O . ASN A 1 83 ? 5.496 11.170 -25.000 1.00 88.81 83 ASN A O 1
ATOM 650 N N . LEU A 1 84 ? 5.794 10.277 -27.043 1.00 89.31 84 LEU A N 1
ATOM 651 C CA . LEU A 1 84 ? 7.236 10.497 -27.089 1.00 89.31 84 LEU A CA 1
ATOM 652 C C . LEU A 1 84 ? 7.577 11.829 -27.749 1.00 89.31 84 LEU A C 1
ATOM 654 O O . LEU A 1 84 ? 7.212 12.084 -28.898 1.00 89.31 84 LEU A O 1
ATOM 658 N N . THR A 1 85 ? 8.374 12.635 -27.057 1.00 89.94 85 THR A N 1
ATOM 659 C CA . THR A 1 85 ? 9.026 13.813 -27.638 1.00 89.94 85 THR A CA 1
ATOM 660 C C . THR A 1 85 ? 10.534 13.631 -27.600 1.00 89.94 85 THR A C 1
ATOM 662 O O . THR A 1 85 ? 11.096 13.361 -26.541 1.00 89.94 85 THR A O 1
ATOM 665 N N . PHE A 1 86 ? 11.191 13.790 -28.743 1.00 89.50 86 PHE A N 1
ATOM 666 C CA . PHE A 1 86 ? 12.636 13.622 -28.859 1.00 89.50 86 PHE A CA 1
ATOM 667 C C . PHE A 1 86 ? 13.342 14.973 -28.748 1.00 89.50 86 PHE A C 1
ATOM 669 O O . PHE A 1 86 ? 12.930 15.948 -29.380 1.00 89.50 86 PHE A O 1
ATOM 676 N N . GLU A 1 87 ? 14.402 15.017 -27.949 1.00 90.25 87 GLU A N 1
ATOM 677 C CA . GLU A 1 87 ? 15.245 16.189 -27.724 1.00 90.25 87 GLU A CA 1
ATOM 678 C C . GLU A 1 87 ? 16.724 15.798 -27.802 1.00 90.25 87 GLU A C 1
ATOM 680 O O . GLU A 1 87 ? 17.089 14.647 -27.557 1.00 90.25 87 GLU A O 1
ATOM 685 N N . ASP A 1 88 ? 17.584 16.767 -28.109 1.00 86.44 88 ASP A N 1
ATOM 686 C CA . ASP A 1 88 ? 19.030 16.555 -28.070 1.00 86.44 88 ASP A CA 1
ATOM 687 C C . ASP A 1 88 ? 19.502 16.354 -26.621 1.00 86.44 88 ASP A C 1
ATOM 689 O O . ASP A 1 88 ? 18.992 16.987 -25.686 1.00 86.44 88 ASP A O 1
ATOM 693 N N . LEU A 1 89 ? 20.499 15.486 -26.424 1.00 85.81 89 LEU A N 1
ATOM 694 C CA . LEU A 1 89 ? 21.082 15.251 -25.108 1.00 85.81 89 LEU A CA 1
ATOM 695 C C . LEU A 1 89 ? 21.829 16.515 -24.627 1.00 85.81 89 LEU A C 1
ATOM 697 O O . LEU A 1 89 ? 22.759 16.980 -25.294 1.00 85.81 89 LEU A O 1
ATOM 701 N N . PRO A 1 90 ? 21.460 17.105 -23.473 1.00 84.94 90 PRO A N 1
ATOM 702 C CA . PRO A 1 90 ? 22.199 18.233 -22.926 1.00 84.94 90 PRO A CA 1
ATOM 703 C C . PRO A 1 90 ? 23.588 17.794 -22.450 1.00 84.94 90 PRO A C 1
ATOM 705 O O . PRO A 1 90 ? 23.788 16.663 -22.010 1.00 84.94 90 PRO A O 1
ATOM 708 N N . VAL A 1 91 ? 24.551 18.719 -22.471 1.00 80.44 91 VAL A N 1
ATOM 709 C CA . VAL A 1 91 ? 25.890 18.477 -21.915 1.00 80.44 91 VAL A CA 1
ATOM 710 C C . VAL A 1 91 ? 25.793 18.441 -20.389 1.00 80.44 91 VAL A C 1
ATOM 712 O O . VAL A 1 91 ? 25.844 19.481 -19.737 1.00 80.44 91 VAL A O 1
ATOM 715 N N . VAL A 1 92 ? 25.640 17.242 -19.831 1.00 80.12 92 VAL A N 1
ATOM 716 C CA . VAL A 1 92 ? 25.552 16.984 -18.386 1.00 80.12 92 VAL A CA 1
ATOM 717 C C . VAL A 1 92 ? 26.712 16.110 -17.916 1.00 80.12 92 VAL A C 1
ATOM 719 O O . VAL A 1 92 ? 27.241 15.302 -18.676 1.00 80.12 92 VAL A O 1
ATOM 722 N N . ALA A 1 93 ? 27.124 16.274 -16.656 1.00 79.56 93 ALA A N 1
ATOM 723 C CA . ALA A 1 93 ? 28.193 15.463 -16.064 1.00 79.56 93 ALA A CA 1
ATOM 724 C C . ALA A 1 93 ? 27.760 14.007 -15.810 1.00 79.56 93 ALA A C 1
ATOM 726 O O . ALA A 1 93 ? 28.571 13.095 -15.936 1.00 79.56 93 ALA A O 1
ATOM 727 N N . GLU A 1 94 ? 26.487 13.803 -15.464 1.00 86.69 94 GLU A N 1
ATOM 728 C CA . GLU A 1 94 ? 25.864 12.496 -15.254 1.00 86.69 94 GLU A CA 1
ATOM 729 C C . GLU A 1 94 ? 24.460 12.505 -15.863 1.00 86.69 94 GLU A C 1
ATOM 731 O O . GLU A 1 94 ? 23.718 13.479 -15.706 1.00 86.69 94 GLU A O 1
ATOM 736 N N . LEU A 1 95 ? 24.049 11.404 -16.498 1.00 87.31 95 LEU A N 1
ATOM 737 C CA . LEU A 1 95 ? 22.713 11.298 -17.097 1.00 87.31 95 LEU A CA 1
ATOM 738 C C . LEU A 1 95 ? 21.598 11.446 -16.050 1.00 87.31 95 LEU A C 1
ATOM 740 O O . LEU A 1 95 ? 20.543 11.992 -16.354 1.00 87.31 95 LEU A O 1
ATOM 744 N N . SER A 1 96 ? 21.843 11.041 -14.802 1.00 89.81 96 SER A N 1
ATOM 745 C CA . SER A 1 96 ? 20.916 11.173 -13.671 1.00 89.81 96 SER A CA 1
ATOM 746 C C . SER A 1 96 ? 20.799 12.588 -13.092 1.00 89.81 96 SER A C 1
ATOM 748 O O . SER A 1 96 ? 19.965 12.811 -12.213 1.00 89.81 96 SER A O 1
ATOM 750 N N . ALA A 1 97 ? 21.614 13.550 -13.539 1.00 90.19 97 ALA A N 1
ATOM 751 C CA . ALA A 1 97 ? 21.606 14.900 -12.983 1.00 90.19 97 ALA A CA 1
ATOM 752 C C . ALA A 1 97 ? 20.273 15.620 -13.281 1.00 90.19 97 ALA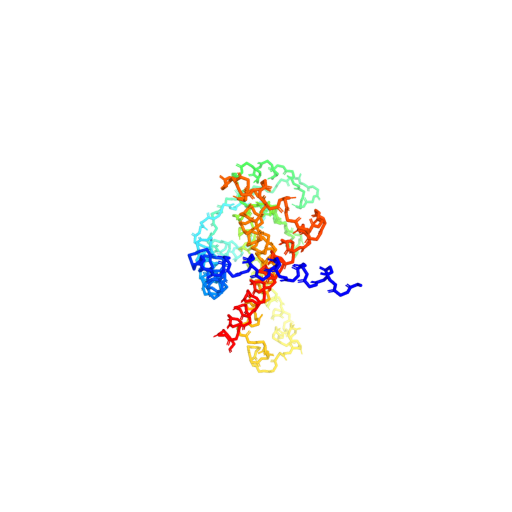 A C 1
ATOM 754 O O . ALA A 1 97 ? 19.870 15.697 -14.438 1.00 90.19 97 ALA A O 1
ATOM 755 N N . PRO A 1 98 ? 19.581 16.214 -12.296 1.00 83.81 98 PRO A N 1
ATOM 756 C CA . PRO A 1 98 ? 18.241 16.778 -12.494 1.00 83.81 98 PRO A CA 1
ATOM 757 C C . PRO A 1 98 ? 18.190 18.081 -13.310 1.00 83.81 98 PRO A C 1
ATOM 759 O O . PRO A 1 98 ? 17.114 18.650 -13.464 1.00 83.81 98 PRO A O 1
ATOM 762 N N . GLU A 1 99 ? 19.320 18.557 -13.836 1.00 82.88 99 GLU A N 1
ATOM 763 C CA . GLU A 1 99 ? 19.450 19.842 -14.527 1.00 82.88 99 GLU A CA 1
ATOM 764 C C . GLU A 1 99 ? 18.419 20.002 -15.658 1.00 82.88 99 GLU A C 1
ATOM 766 O O . GLU A 1 99 ? 18.409 19.233 -16.624 1.00 82.88 99 GLU A O 1
ATOM 771 N N . GLY A 1 100 ? 17.517 20.981 -15.502 1.00 78.75 100 GLY A N 1
ATOM 772 C CA . GLY A 1 100 ? 16.446 21.322 -16.449 1.00 78.75 100 GLY A CA 1
ATOM 773 C C . GLY A 1 100 ? 15.255 20.353 -16.465 1.00 78.75 100 GLY A C 1
ATOM 774 O O . GLY A 1 100 ? 14.193 20.690 -16.990 1.00 78.75 100 GLY A O 1
ATOM 775 N N . ALA A 1 101 ? 15.408 19.163 -15.883 1.00 83.56 101 ALA A N 1
ATOM 776 C CA . ALA A 1 101 ? 14.363 18.150 -15.784 1.00 83.56 101 ALA A CA 1
ATOM 777 C C . ALA A 1 101 ? 13.465 18.371 -14.562 1.00 83.56 101 ALA A C 1
ATOM 779 O O . ALA A 1 101 ? 12.273 18.078 -14.606 1.00 83.56 101 ALA A O 1
ATOM 780 N N . ASP A 1 102 ? 14.023 18.899 -13.474 1.00 86.44 102 ASP A N 1
ATOM 781 C CA . ASP A 1 102 ? 13.326 19.119 -12.211 1.00 86.44 102 ASP A CA 1
ATOM 782 C C . ASP A 1 102 ? 12.143 20.081 -12.343 1.00 86.44 102 ASP A C 1
ATOM 784 O O . ASP A 1 102 ? 11.050 19.760 -11.881 1.00 86.44 102 ASP A O 1
ATOM 788 N N . GLU A 1 103 ? 12.324 21.225 -13.006 1.00 87.62 103 GLU A N 1
ATOM 789 C CA . GLU A 1 103 ? 11.238 22.184 -13.224 1.00 87.62 103 GLU A CA 1
ATOM 790 C C . GLU A 1 103 ? 10.134 21.590 -14.107 1.00 87.62 103 GLU A C 1
ATOM 792 O O . GLU A 1 103 ? 8.955 21.756 -13.796 1.00 87.62 103 GLU A O 1
ATOM 797 N N . ARG A 1 104 ? 10.502 20.843 -15.158 1.00 88.75 104 ARG A N 1
ATOM 798 C CA . ARG A 1 104 ? 9.566 20.224 -16.116 1.00 88.75 104 ARG A CA 1
ATOM 799 C C . ARG A 1 104 ? 8.774 19.060 -15.513 1.00 88.75 104 ARG A C 1
ATOM 801 O O . ARG A 1 104 ? 7.587 18.918 -15.784 1.00 88.75 104 ARG A O 1
ATOM 808 N N . LEU A 1 105 ? 9.412 18.249 -14.671 1.00 90.69 105 LEU A N 1
ATOM 809 C CA . LEU A 1 105 ? 8.744 17.167 -13.943 1.00 90.69 105 LEU A CA 1
ATOM 810 C C . LEU A 1 105 ? 7.840 17.724 -12.835 1.00 90.69 105 LEU A C 1
ATOM 812 O O . LEU A 1 105 ? 6.762 17.198 -12.578 1.00 90.69 105 LEU A O 1
ATOM 816 N N . ARG A 1 106 ? 8.252 18.810 -12.166 1.00 89.62 106 ARG A N 1
ATOM 817 C CA . ARG A 1 106 ? 7.466 19.429 -11.084 1.00 89.62 106 ARG A CA 1
ATOM 818 C C . ARG A 1 106 ? 6.298 20.268 -11.583 1.00 89.62 106 ARG A C 1
ATOM 820 O O . ARG A 1 106 ? 5.302 20.372 -10.874 1.00 89.62 106 ARG A O 1
ATOM 827 N N . ASN A 1 107 ? 6.425 20.891 -12.753 1.00 89.44 107 ASN A N 1
ATOM 828 C CA . ASN A 1 107 ? 5.349 21.671 -13.362 1.00 89.44 107 ASN A CA 1
ATOM 829 C C . ASN A 1 107 ? 4.349 20.800 -14.151 1.00 89.44 107 ASN A C 1
ATOM 831 O O . ASN A 1 107 ? 3.342 21.336 -14.609 1.00 89.44 107 ASN A O 1
ATOM 835 N N . GLY A 1 108 ? 4.613 19.492 -14.283 1.00 84.19 108 GLY A N 1
ATOM 836 C CA . GLY A 1 108 ? 3.745 18.534 -14.971 1.00 84.19 108 GLY A CA 1
ATOM 837 C C . GLY A 1 108 ? 3.731 18.684 -16.492 1.00 84.19 108 GLY A C 1
ATOM 838 O O . GLY A 1 108 ? 2.770 18.272 -17.127 1.00 84.19 108 GLY A O 1
ATOM 839 N N . SER A 1 109 ? 4.754 19.309 -17.087 1.00 88.19 109 SER A N 1
ATOM 840 C CA . SER A 1 109 ? 4.872 19.379 -18.553 1.00 88.19 109 SER A CA 1
ATOM 841 C C . SER A 1 109 ? 5.314 18.049 -19.156 1.00 88.19 109 SER A C 1
ATOM 843 O O . SER A 1 109 ? 5.142 17.846 -20.352 1.00 88.19 109 SER A O 1
ATOM 845 N N . ILE A 1 110 ? 5.976 17.210 -18.353 1.00 91.94 110 ILE A N 1
ATOM 846 C CA . ILE A 1 110 ? 6.477 15.888 -18.730 1.00 91.94 110 ILE A CA 1
ATOM 847 C C . ILE A 1 110 ? 6.282 14.948 -17.539 1.00 91.94 110 ILE A C 1
ATOM 849 O O . ILE A 1 110 ? 6.472 15.364 -16.392 1.00 91.94 110 ILE A O 1
ATOM 853 N N . ASP A 1 111 ? 5.963 13.687 -17.808 1.00 92.69 111 ASP A N 1
ATOM 854 C CA . ASP A 1 111 ? 5.790 12.659 -16.782 1.00 92.69 111 ASP A CA 1
ATOM 855 C C . ASP A 1 111 ? 7.099 11.929 -16.496 1.00 92.69 111 ASP A C 1
ATOM 857 O O . ASP A 1 111 ? 7.410 11.639 -15.343 1.00 92.69 111 ASP A O 1
ATOM 861 N N . ALA A 1 112 ? 7.916 11.669 -17.515 1.00 93.81 112 ALA A N 1
ATOM 862 C CA . ALA A 1 112 ? 9.257 11.121 -17.334 1.00 93.81 112 ALA A CA 1
ATOM 863 C C . ALA A 1 112 ? 10.239 11.680 -18.367 1.00 93.81 112 ALA A C 1
ATOM 865 O O . ALA A 1 112 ? 9.867 12.079 -19.472 1.00 93.81 112 ALA A O 1
ATOM 866 N N . LEU A 1 113 ? 11.517 11.685 -17.999 1.00 93.81 113 LEU A N 1
ATOM 867 C CA . LEU A 1 113 ? 12.620 12.027 -18.887 1.00 93.81 113 LEU A CA 1
ATOM 868 C C . LEU A 1 113 ? 13.568 10.833 -18.977 1.00 93.81 113 LEU A C 1
ATOM 870 O O . LEU A 1 113 ? 14.188 10.456 -17.982 1.00 93.81 113 LEU A O 1
ATOM 874 N N . LEU A 1 114 ? 13.688 10.261 -20.168 1.00 93.75 114 LEU A N 1
ATOM 875 C CA . LEU A 1 114 ? 14.656 9.221 -20.484 1.00 93.75 114 LEU A CA 1
ATOM 876 C C . LEU A 1 114 ? 15.880 9.866 -21.131 1.00 93.75 114 LEU A C 1
ATOM 878 O O . LEU A 1 114 ? 15.756 10.542 -22.147 1.00 93.75 114 LEU A O 1
ATOM 882 N N . ARG A 1 115 ? 17.062 9.628 -20.569 1.00 93.94 115 ARG A N 1
ATOM 883 C CA . ARG A 1 115 ? 18.343 10.007 -21.167 1.00 93.94 115 ARG A CA 1
ATOM 884 C C . ARG A 1 115 ? 19.102 8.773 -21.605 1.00 93.94 115 ARG A C 1
ATOM 886 O O . ARG A 1 115 ? 19.204 7.830 -20.824 1.00 93.94 115 ARG A O 1
ATOM 893 N N . LEU A 1 116 ? 19.633 8.804 -22.820 1.00 92.56 116 LEU A N 1
ATOM 894 C CA . LEU A 1 116 ? 20.375 7.709 -23.435 1.00 92.56 116 LEU A CA 1
ATOM 895 C C . LEU A 1 116 ? 21.701 8.226 -23.984 1.00 92.56 116 LEU A C 1
ATOM 897 O O . LEU A 1 116 ? 21.737 9.238 -24.682 1.00 92.56 116 LEU A O 1
ATOM 901 N N . GLN A 1 117 ? 22.780 7.503 -23.706 1.00 91.75 117 GLN A N 1
ATOM 902 C CA . GLN A 1 117 ? 24.095 7.791 -24.258 1.00 91.75 117 GLN A CA 1
ATOM 903 C C . GLN A 1 117 ? 24.784 6.498 -24.682 1.00 91.75 117 GLN A C 1
ATOM 905 O O . GLN A 1 117 ? 24.943 5.566 -23.894 1.00 91.75 117 GLN A O 1
ATOM 910 N N . THR A 1 118 ? 25.228 6.448 -25.933 1.00 88.62 118 THR A N 1
ATOM 911 C CA . THR A 1 118 ? 25.956 5.291 -26.457 1.00 88.62 118 THR A CA 1
ATOM 912 C C . THR A 1 118 ? 27.447 5.453 -26.188 1.00 88.62 118 THR A C 1
ATOM 914 O O . THR A 1 118 ? 28.111 6.309 -26.773 1.00 88.62 118 THR A O 1
ATOM 917 N N . ASN A 1 119 ? 27.998 4.595 -25.331 1.00 86.94 119 ASN A N 1
ATOM 918 C CA . ASN A 1 119 ? 29.422 4.528 -25.028 1.00 86.94 119 ASN A CA 1
ATOM 919 C C . ASN A 1 119 ? 30.034 3.275 -25.673 1.00 86.94 119 ASN A C 1
ATOM 921 O O . ASN A 1 119 ? 30.146 2.195 -25.080 1.00 86.94 119 ASN A O 1
ATOM 925 N N . GLY A 1 120 ? 30.385 3.401 -26.955 1.00 84.50 120 GLY A N 1
ATOM 926 C CA . GLY A 1 120 ? 30.924 2.304 -27.756 1.00 84.50 120 GLY A CA 1
ATOM 927 C C . GLY A 1 120 ? 29.889 1.206 -28.008 1.00 84.50 120 GLY A C 1
ATOM 928 O O . GLY A 1 120 ? 29.103 1.304 -28.940 1.00 84.50 120 GLY A O 1
ATOM 929 N N . THR A 1 121 ? 29.920 0.140 -27.204 1.00 83.06 121 THR A N 1
ATOM 930 C CA . THR A 1 121 ? 29.001 -1.017 -27.325 1.00 83.06 121 THR A CA 1
ATOM 931 C C . THR A 1 121 ? 27.972 -1.099 -26.197 1.00 83.06 121 THR A C 1
ATOM 933 O O . THR A 1 121 ? 27.093 -1.970 -26.224 1.00 83.06 121 THR A O 1
ATOM 936 N N . VAL A 1 122 ? 28.089 -0.214 -25.205 1.00 87.81 122 VAL A N 1
ATOM 937 C CA . VAL A 1 122 ? 27.216 -0.140 -24.035 1.00 87.81 122 VAL A CA 1
ATOM 938 C C . VAL A 1 122 ? 26.318 1.080 -24.189 1.00 87.81 122 VAL A C 1
ATOM 940 O O . VAL A 1 122 ? 26.801 2.174 -24.474 1.00 87.81 122 VAL A O 1
ATOM 943 N N . LEU A 1 123 ? 25.014 0.881 -24.016 1.00 90.50 123 LEU A N 1
ATOM 944 C CA . LEU A 1 123 ? 24.038 1.960 -23.950 1.00 90.50 123 LEU A CA 1
ATOM 945 C C . LEU A 1 123 ? 23.822 2.308 -22.477 1.00 90.50 123 LEU A C 1
ATOM 947 O O . LEU A 1 123 ? 23.296 1.501 -21.713 1.00 90.50 123 LEU A O 1
ATOM 951 N N . GLU A 1 124 ? 24.262 3.491 -22.074 1.00 92.44 124 GLU A N 1
ATOM 952 C CA . GLU A 1 124 ? 24.028 4.025 -20.738 1.00 92.44 124 GLU A CA 1
ATOM 953 C C . GLU A 1 124 ? 22.687 4.765 -20.731 1.00 92.44 124 GLU A C 1
ATOM 955 O O . GLU A 1 124 ? 22.375 5.513 -21.662 1.00 92.44 124 GLU A O 1
ATOM 960 N N . TYR A 1 125 ? 21.877 4.554 -19.692 1.00 93.31 125 TYR A N 1
ATOM 961 C CA . TYR A 1 125 ? 20.567 5.187 -19.576 1.00 93.31 125 TYR A CA 1
ATOM 962 C C . TYR A 1 125 ? 20.314 5.743 -18.175 1.00 93.31 125 TYR A C 1
ATOM 964 O O . TYR A 1 125 ? 20.815 5.228 -17.175 1.00 93.31 125 TYR A O 1
ATOM 972 N N . ALA A 1 126 ? 19.485 6.780 -18.096 1.00 93.75 126 ALA A N 1
ATOM 973 C CA . ALA A 1 126 ? 18.921 7.265 -16.844 1.00 93.75 126 ALA A CA 1
ATOM 974 C C . ALA A 1 126 ? 17.471 7.701 -17.049 1.00 93.75 126 ALA A C 1
ATOM 976 O O . ALA A 1 126 ? 17.141 8.342 -18.044 1.00 93.75 126 ALA A O 1
ATOM 977 N N . VAL A 1 127 ? 16.612 7.382 -16.081 1.00 94.25 127 VAL A N 1
ATOM 978 C CA . VAL A 1 127 ? 15.212 7.819 -16.071 1.00 94.25 127 VAL A CA 1
ATOM 979 C C . VAL A 1 127 ? 15.010 8.772 -14.905 1.00 94.25 127 VAL A C 1
ATOM 981 O O . VAL A 1 127 ? 15.155 8.381 -13.744 1.00 94.25 127 VAL A O 1
ATOM 984 N N . LEU A 1 128 ? 14.665 10.019 -15.210 1.00 94.25 128 LEU A N 1
ATOM 985 C CA . LEU A 1 128 ? 14.270 11.009 -14.222 1.00 94.25 128 LEU A CA 1
ATOM 986 C C . LEU A 1 128 ? 12.747 11.056 -14.156 1.00 94.25 128 LEU A C 1
ATOM 988 O O . LEU A 1 128 ? 12.061 11.143 -15.173 1.00 94.25 128 LEU A O 1
ATOM 992 N N . TYR A 1 129 ? 12.233 10.982 -12.939 1.00 94.88 129 TYR A N 1
ATOM 993 C CA . TYR A 1 129 ? 10.810 10.899 -12.649 1.00 94.88 129 TYR A CA 1
ATOM 994 C C . TYR A 1 129 ? 10.551 11.514 -11.270 1.00 94.88 129 TYR A C 1
ATOM 996 O O . TYR A 1 129 ? 11.461 11.662 -10.445 1.00 94.88 129 TYR A O 1
ATOM 1004 N N . LEU A 1 130 ? 9.299 11.865 -11.008 1.00 94.25 130 LEU A N 1
ATOM 1005 C CA . LEU A 1 130 ? 8.837 12.399 -9.742 1.00 94.25 130 LEU A CA 1
ATOM 1006 C C . LEU A 1 130 ? 8.102 11.304 -8.966 1.00 94.25 130 LEU A C 1
ATOM 1008 O O . LEU A 1 130 ? 6.977 10.945 -9.290 1.00 94.25 130 LEU A O 1
ATOM 1012 N N . SER A 1 131 ? 8.708 10.810 -7.885 1.00 92.75 131 SER A N 1
ATOM 1013 C CA . SER A 1 131 ? 8.139 9.721 -7.071 1.00 92.75 131 SER A CA 1
ATOM 1014 C C . SER A 1 131 ? 6.825 10.063 -6.361 1.00 92.75 131 SER A C 1
ATOM 1016 O O . SER A 1 131 ? 6.174 9.174 -5.823 1.00 92.75 131 SER A O 1
ATOM 1018 N N . THR A 1 132 ? 6.439 11.339 -6.331 1.00 91.94 132 THR A N 1
ATOM 1019 C CA . THR A 1 132 ? 5.172 11.806 -5.755 1.00 91.94 132 THR A CA 1
ATOM 1020 C C . THR A 1 132 ? 4.054 11.946 -6.790 1.00 91.94 132 THR A C 1
ATOM 1022 O O . THR A 1 132 ? 2.965 12.366 -6.414 1.00 91.94 132 THR A O 1
ATOM 1025 N N . SER A 1 133 ? 4.319 11.672 -8.073 1.00 91.25 133 SER A N 1
ATOM 1026 C CA . SER A 1 133 ? 3.321 11.706 -9.148 1.00 91.25 133 SER A CA 1
ATOM 1027 C C . SER A 1 133 ? 3.041 10.290 -9.644 1.00 91.25 133 SER A C 1
ATOM 1029 O O .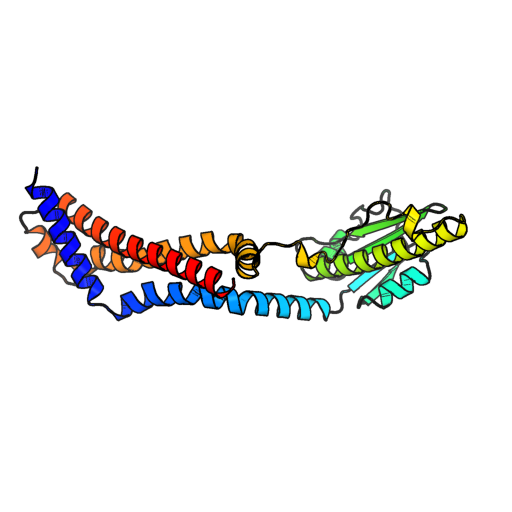 SER A 1 133 ? 3.959 9.573 -10.038 1.00 91.25 133 SER A O 1
ATOM 1031 N N . GLU A 1 134 ? 1.769 9.900 -9.642 1.00 89.00 134 GLU A N 1
ATOM 1032 C CA . GLU A 1 134 ? 1.322 8.588 -10.123 1.00 89.00 134 GLU A CA 1
ATOM 1033 C C . GLU A 1 134 ? 1.580 8.422 -11.623 1.00 89.00 134 GLU A C 1
ATOM 1035 O O . GLU A 1 134 ? 2.141 7.411 -12.036 1.00 89.00 134 GLU A O 1
ATOM 1040 N N . GLN A 1 135 ? 1.285 9.451 -12.425 1.00 90.12 135 GLN A N 1
ATOM 1041 C CA . GLN A 1 135 ? 1.562 9.457 -13.868 1.00 90.12 135 GLN A CA 1
ATOM 1042 C C . GLN A 1 135 ? 3.059 9.304 -14.157 1.00 90.12 135 GLN A C 1
ATOM 1044 O O . GLN A 1 135 ? 3.454 8.552 -15.042 1.00 90.12 135 GLN A O 1
ATOM 1049 N N . SER A 1 136 ? 3.907 9.951 -13.354 1.00 92.69 136 SER A N 1
ATOM 1050 C CA . SER A 1 136 ? 5.362 9.857 -13.489 1.00 92.69 136 SER A CA 1
ATOM 1051 C C . SER A 1 136 ? 5.905 8.471 -13.121 1.00 92.69 136 SER A C 1
ATOM 1053 O O . SER A 1 136 ? 6.828 7.967 -13.763 1.00 92.69 136 SER A O 1
ATOM 1055 N N . LEU A 1 137 ? 5.324 7.829 -12.102 1.00 92.31 137 LEU A N 1
ATOM 1056 C CA . LEU A 1 137 ? 5.661 6.457 -11.719 1.00 92.31 137 LEU A CA 1
ATOM 1057 C C . LEU A 1 137 ? 5.232 5.444 -12.785 1.00 92.31 137 LEU A C 1
ATOM 1059 O O . LEU A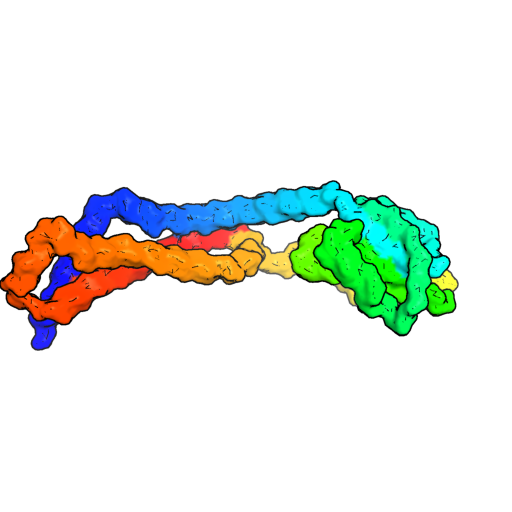 1 137 ? 6.009 4.547 -13.108 1.00 92.31 137 LEU A O 1
ATOM 1063 N N . GLU A 1 138 ? 4.044 5.621 -13.357 1.00 91.94 138 GLU A N 1
ATOM 1064 C CA . GLU A 1 138 ? 3.534 4.804 -14.460 1.00 91.94 138 GLU A CA 1
ATOM 1065 C C . GLU A 1 138 ? 4.398 4.970 -15.721 1.00 91.94 138 GLU A C 1
ATOM 1067 O O . GLU A 1 138 ? 4.856 3.986 -16.304 1.00 91.94 138 GLU A O 1
ATOM 1072 N N . ALA A 1 139 ? 4.716 6.214 -16.098 1.00 92.06 139 ALA A N 1
ATOM 1073 C CA . ALA A 1 139 ? 5.607 6.524 -17.216 1.00 92.06 139 ALA A CA 1
ATOM 1074 C C . ALA A 1 139 ? 6.982 5.883 -17.047 1.00 92.06 139 ALA A C 1
ATOM 1076 O O . ALA A 1 139 ? 7.503 5.252 -17.968 1.00 92.06 139 ALA A O 1
ATOM 1077 N N . ARG A 1 140 ? 7.551 5.986 -15.841 1.00 93.62 140 ARG A N 1
ATOM 1078 C CA . ARG A 1 140 ? 8.785 5.291 -15.491 1.00 93.62 140 ARG A CA 1
ATOM 1079 C C . ARG A 1 140 ? 8.635 3.783 -15.696 1.00 93.62 140 ARG A C 1
ATOM 1081 O O . ARG A 1 140 ? 9.508 3.203 -16.330 1.00 93.62 140 ARG A O 1
ATOM 1088 N N . GLY A 1 141 ? 7.586 3.162 -15.156 1.00 93.31 141 GLY A N 1
ATOM 1089 C CA . GLY A 1 141 ? 7.352 1.719 -15.269 1.00 93.31 141 GLY A CA 1
ATOM 1090 C C . GLY A 1 141 ? 7.391 1.247 -16.721 1.00 93.31 141 GLY A C 1
ATOM 1091 O O . GLY A 1 141 ? 8.221 0.415 -17.075 1.00 93.31 141 GLY A O 1
ATOM 1092 N N . ARG A 1 142 ? 6.612 1.896 -17.591 1.00 91.75 142 ARG A N 1
ATOM 1093 C CA . ARG A 1 142 ? 6.557 1.582 -19.028 1.00 91.75 142 ARG A CA 1
ATOM 1094 C C . ARG A 1 142 ? 7.891 1.767 -19.749 1.00 91.75 142 ARG A C 1
ATOM 1096 O O . ARG A 1 142 ? 8.251 0.957 -20.600 1.00 91.75 142 ARG A O 1
ATOM 1103 N N . VAL A 1 143 ? 8.638 2.824 -19.417 1.00 93.50 143 VAL A N 1
ATOM 1104 C CA . VAL A 1 143 ? 9.986 3.041 -19.967 1.00 93.50 143 VAL A CA 1
ATOM 1105 C C . VAL A 1 143 ? 10.933 1.923 -19.526 1.00 93.50 143 VAL A C 1
ATOM 1107 O O . VAL A 1 143 ? 11.678 1.403 -20.353 1.00 93.50 143 VAL A O 1
ATOM 1110 N N . PHE A 1 144 ? 10.894 1.520 -18.253 1.00 94.50 144 PHE A N 1
ATOM 1111 C CA . PHE A 1 144 ? 11.700 0.407 -17.746 1.00 94.50 144 PHE A CA 1
ATOM 1112 C C . PHE A 1 144 ? 11.333 -0.923 -18.407 1.00 94.50 144 PHE A C 1
ATOM 1114 O O . PHE A 1 144 ? 12.240 -1.674 -18.762 1.00 94.50 144 PHE A O 1
ATOM 1121 N N . ASP A 1 145 ? 10.049 -1.195 -18.631 1.00 93.81 145 ASP A N 1
ATOM 1122 C CA . ASP A 1 145 ? 9.599 -2.407 -19.319 1.00 93.81 145 ASP A CA 1
ATOM 1123 C C . ASP A 1 145 ? 10.112 -2.443 -20.767 1.00 93.81 145 ASP A C 1
ATOM 1125 O O . ASP A 1 145 ? 10.651 -3.456 -21.214 1.00 93.81 145 ASP A O 1
ATOM 1129 N N . ALA A 1 146 ? 10.032 -1.316 -21.485 1.00 93.62 146 ALA A N 1
ATOM 1130 C CA . ALA A 1 146 ? 10.551 -1.201 -22.848 1.00 93.62 146 ALA A CA 1
ATOM 1131 C C . ALA A 1 146 ? 12.081 -1.360 -22.914 1.00 93.62 146 ALA A C 1
ATOM 1133 O O . ALA A 1 146 ? 12.589 -2.058 -23.793 1.00 93.62 146 ALA A O 1
ATOM 1134 N N . LEU A 1 147 ? 12.816 -0.746 -21.978 1.00 94.31 147 LEU A N 1
ATOM 1135 C CA . LEU A 1 147 ? 14.271 -0.897 -21.869 1.00 94.31 147 LEU A CA 1
ATOM 1136 C C . LEU A 1 147 ? 14.666 -2.339 -21.537 1.00 94.31 147 LEU A C 1
ATOM 1138 O O . LEU A 1 147 ? 15.595 -2.859 -22.147 1.00 94.31 147 LEU A O 1
ATOM 1142 N N . SER A 1 148 ? 13.945 -2.995 -20.625 1.00 94.69 148 SER A N 1
ATOM 1143 C CA . SER A 1 148 ? 14.213 -4.383 -20.225 1.00 94.69 148 SER A CA 1
ATOM 1144 C C . SER A 1 148 ? 13.929 -5.359 -21.368 1.00 94.69 148 SER A C 1
ATOM 1146 O O . SER A 1 148 ? 14.711 -6.275 -21.612 1.00 94.69 148 SER A O 1
ATOM 1148 N N . ALA A 1 149 ? 12.846 -5.141 -22.123 1.00 94.56 149 ALA A N 1
ATOM 1149 C CA . ALA A 1 149 ? 12.540 -5.929 -23.315 1.00 94.56 149 ALA A CA 1
ATOM 1150 C C . ALA A 1 149 ? 13.626 -5.774 -24.391 1.00 94.56 149 ALA A C 1
ATOM 1152 O O . ALA A 1 149 ? 14.059 -6.757 -24.993 1.00 94.56 149 ALA A O 1
ATOM 1153 N N . TRP A 1 150 ? 14.106 -4.545 -24.607 1.00 94.50 150 TRP A N 1
ATOM 1154 C CA . TRP A 1 150 ? 15.211 -4.291 -25.528 1.00 94.50 150 TRP A CA 1
ATOM 1155 C C . TRP A 1 150 ? 16.519 -4.940 -25.057 1.00 94.50 150 TRP A C 1
ATOM 1157 O O . TRP A 1 150 ? 17.193 -5.596 -25.851 1.00 94.50 150 TRP A O 1
ATOM 1167 N N . GLU A 1 151 ? 16.863 -4.802 -23.772 1.00 93.31 151 GLU A N 1
ATOM 1168 C CA . GLU A 1 151 ? 18.047 -5.424 -23.171 1.00 93.31 151 GLU A CA 1
ATOM 1169 C C . GLU A 1 151 ? 18.020 -6.942 -23.356 1.00 93.31 151 GLU A C 1
ATOM 1171 O O . GLU A 1 151 ? 19.029 -7.528 -23.754 1.00 93.31 151 GLU A O 1
ATOM 1176 N N . GLN A 1 152 ? 16.869 -7.580 -23.132 1.00 93.00 152 GLN A N 1
ATOM 1177 C CA . GLN A 1 152 ? 16.712 -9.020 -23.309 1.00 93.00 152 GLN A CA 1
ATOM 1178 C C . GLN A 1 152 ? 16.933 -9.437 -24.771 1.00 93.00 152 GLN A C 1
ATOM 1180 O O . GLN A 1 152 ? 17.726 -10.344 -25.032 1.00 93.00 152 GLN A O 1
ATOM 1185 N N . ASN A 1 153 ? 16.312 -8.740 -25.727 1.00 93.12 153 ASN A N 1
ATOM 1186 C CA . ASN A 1 153 ? 16.482 -9.011 -27.159 1.00 93.12 153 ASN A CA 1
ATOM 1187 C C . ASN A 1 153 ? 17.938 -8.847 -27.616 1.00 93.12 153 ASN A C 1
ATOM 1189 O O . ASN A 1 153 ? 18.476 -9.691 -28.339 1.00 93.12 153 ASN A O 1
ATOM 1193 N N . GLU A 1 154 ? 18.588 -7.761 -27.198 1.00 91.81 154 GLU A N 1
ATOM 1194 C CA . GLU A 1 154 ? 19.968 -7.467 -27.573 1.00 91.81 154 GLU A CA 1
ATOM 1195 C C . GLU A 1 154 ? 20.951 -8.438 -26.902 1.00 91.81 154 GLU A C 1
ATOM 1197 O O . GLU A 1 154 ? 21.925 -8.865 -27.525 1.00 91.81 154 GLU A O 1
ATOM 1202 N N . THR A 1 155 ? 20.677 -8.859 -25.666 1.00 91.75 155 THR A N 1
ATOM 1203 C CA . THR A 1 155 ? 21.474 -9.873 -24.964 1.00 91.75 155 THR A CA 1
ATOM 1204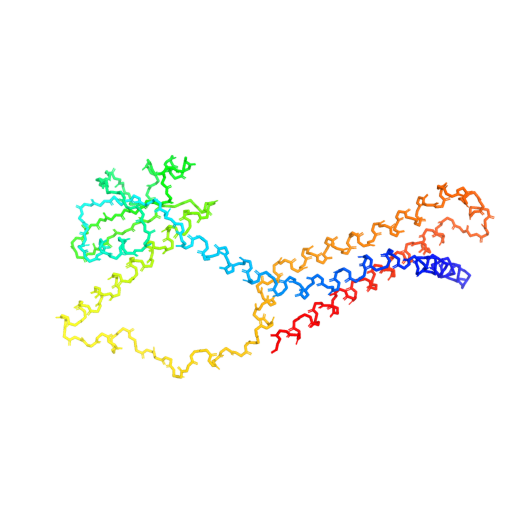 C C . THR A 1 155 ? 21.425 -11.214 -25.692 1.00 91.75 155 THR A C 1
ATOM 1206 O O . THR A 1 155 ? 22.481 -11.774 -25.990 1.00 91.75 155 THR A O 1
ATOM 1209 N N . VAL A 1 156 ? 20.231 -11.695 -26.056 1.00 92.56 156 VAL A N 1
ATOM 1210 C CA . VAL A 1 156 ? 20.059 -12.936 -26.836 1.00 92.56 156 VAL A CA 1
ATOM 1211 C C . VAL A 1 156 ? 20.807 -12.843 -28.167 1.00 92.56 156 VAL A C 1
ATOM 1213 O O . VAL A 1 156 ? 21.627 -13.705 -28.478 1.00 92.56 156 VAL A O 1
ATOM 1216 N N . ARG A 1 157 ? 20.636 -11.737 -28.906 1.00 90.75 157 ARG A N 1
ATOM 1217 C CA . ARG A 1 157 ? 21.327 -11.506 -30.185 1.00 90.75 157 ARG A CA 1
ATOM 1218 C C . ARG A 1 157 ? 22.849 -11.573 -30.052 1.00 90.75 157 ARG A C 1
ATOM 1220 O O . ARG A 1 157 ? 23.515 -12.151 -30.912 1.00 90.75 157 ARG A O 1
ATOM 1227 N N . ARG A 1 158 ? 23.416 -10.971 -29.003 1.00 90.81 158 ARG A N 1
ATOM 1228 C CA . ARG A 1 158 ? 24.869 -10.969 -28.761 1.00 90.81 158 ARG A CA 1
ATOM 1229 C C . ARG A 1 158 ? 25.399 -12.353 -28.390 1.00 90.81 158 ARG A C 1
ATOM 1231 O O . ARG A 1 158 ? 26.503 -12.695 -28.810 1.00 90.81 158 ARG A O 1
ATOM 1238 N N . ILE A 1 159 ? 24.635 -13.138 -27.632 1.00 91.69 159 ILE A N 1
ATOM 1239 C CA . ILE A 1 159 ? 25.017 -14.498 -27.227 1.00 91.69 159 ILE A CA 1
ATOM 1240 C C . ILE A 1 159 ? 24.974 -15.450 -28.427 1.00 91.69 159 ILE A C 1
ATOM 1242 O O . ILE A 1 159 ? 25.964 -16.140 -28.689 1.00 91.69 159 ILE A O 1
ATOM 1246 N N . ASP A 1 160 ? 23.910 -15.387 -29.227 1.00 91.25 160 ASP A N 1
ATOM 1247 C CA . ASP A 1 160 ? 23.785 -16.169 -30.460 1.00 91.25 160 ASP A CA 1
ATOM 1248 C C . ASP A 1 160 ? 24.895 -15.814 -31.462 1.00 91.25 160 ASP A C 1
ATOM 1250 O O . ASP A 1 160 ? 25.505 -16.692 -32.078 1.00 91.25 160 ASP A O 1
ATOM 1254 N N . ALA A 1 161 ? 25.226 -14.523 -31.594 1.00 91.31 161 ALA A N 1
ATOM 1255 C CA . ALA A 1 161 ? 26.327 -14.058 -32.441 1.00 91.31 161 ALA A CA 1
ATOM 1256 C C . ALA A 1 161 ? 27.705 -14.551 -31.962 1.00 91.31 161 ALA A C 1
ATOM 1258 O O . ALA A 1 161 ? 28.621 -14.706 -32.774 1.00 91.31 161 ALA A O 1
ATOM 1259 N N . ALA A 1 162 ? 27.857 -14.827 -30.663 1.00 91.62 162 ALA A N 1
ATOM 1260 C CA . ALA A 1 162 ? 29.042 -15.461 -30.092 1.00 91.62 162 ALA A CA 1
ATOM 1261 C C . ALA A 1 162 ? 29.053 -16.996 -30.268 1.00 91.62 162 ALA A C 1
ATOM 1263 O O . ALA A 1 162 ? 30.036 -17.642 -29.900 1.00 91.62 162 ALA A O 1
ATOM 1264 N N . GLY A 1 163 ? 27.999 -17.580 -30.853 1.00 90.50 163 GLY A N 1
ATOM 1265 C CA . GLY A 1 163 ? 27.855 -19.021 -31.076 1.00 90.50 163 GLY A CA 1
ATOM 1266 C C . GLY A 1 163 ? 27.504 -19.813 -29.816 1.00 90.50 163 GLY A C 1
ATOM 1267 O O . GLY A 1 163 ? 27.738 -21.021 -29.775 1.00 90.50 163 GLY A O 1
ATOM 1268 N N . LEU A 1 164 ? 27.000 -19.134 -28.787 1.00 91.38 164 LEU A N 1
ATOM 1269 C CA . LEU A 1 164 ? 26.517 -19.732 -27.547 1.00 91.38 164 LEU A CA 1
ATOM 1270 C C . LEU A 1 164 ? 24.994 -19.884 -27.620 1.00 91.38 164 LEU A C 1
ATOM 1272 O O . LEU A 1 164 ? 24.335 -19.119 -28.315 1.00 91.38 164 LEU A O 1
ATOM 1276 N N . ASP A 1 165 ? 24.442 -20.856 -26.898 1.00 88.00 165 ASP A N 1
ATOM 1277 C CA . ASP A 1 165 ? 22.992 -20.984 -26.738 1.00 88.00 165 ASP A CA 1
ATOM 1278 C C . ASP A 1 165 ? 22.518 -20.034 -25.628 1.00 88.00 165 ASP A C 1
ATOM 1280 O O . ASP A 1 165 ? 22.961 -20.151 -24.476 1.00 88.00 165 ASP A O 1
ATOM 1284 N N . ALA A 1 166 ? 21.659 -19.071 -25.974 1.00 86.06 166 ALA A N 1
ATOM 1285 C CA . ALA A 1 166 ? 21.127 -18.083 -25.039 1.00 86.06 166 ALA A CA 1
ATOM 1286 C C . ALA A 1 166 ? 20.384 -18.732 -23.864 1.00 86.06 166 ALA A C 1
ATOM 1288 O O . ALA A 1 166 ? 20.613 -18.339 -22.717 1.00 86.06 166 ALA A O 1
ATOM 1289 N N . ASP A 1 167 ? 19.602 -19.781 -24.127 1.00 85.12 167 ASP A N 1
ATOM 1290 C CA . ASP A 1 167 ? 18.769 -20.450 -23.121 1.00 85.12 167 ASP A CA 1
ATOM 1291 C C . ASP A 1 167 ? 19.604 -21.238 -22.098 1.00 85.12 167 ASP A C 1
ATOM 1293 O O . ASP A 1 167 ? 19.218 -21.394 -20.937 1.00 85.12 167 ASP A O 1
ATOM 1297 N N . GLU A 1 168 ? 20.747 -21.794 -22.505 1.00 85.69 168 GLU A N 1
ATOM 1298 C CA . GLU A 1 168 ? 21.664 -22.492 -21.591 1.00 85.69 168 GLU A CA 1
ATOM 1299 C C . GLU A 1 168 ? 22.609 -21.529 -20.865 1.00 85.69 168 GLU A C 1
ATOM 1301 O O . GLU A 1 168 ? 22.985 -21.779 -19.717 1.00 85.69 168 GLU A O 1
ATOM 1306 N N . THR A 1 169 ? 22.994 -20.429 -21.516 1.00 87.06 169 THR A N 1
ATOM 1307 C CA . THR A 1 169 ? 23.978 -19.477 -20.980 1.00 87.06 169 THR A CA 1
ATOM 1308 C C . THR A 1 169 ? 23.363 -18.529 -19.952 1.00 87.06 169 THR A C 1
ATOM 1310 O O . THR A 1 169 ? 23.994 -18.254 -18.929 1.00 87.06 169 THR A O 1
ATOM 1313 N N . LEU A 1 170 ? 22.152 -18.023 -20.210 1.00 85.38 170 LEU A N 1
ATOM 1314 C CA . LEU A 1 170 ? 21.467 -17.074 -19.326 1.00 85.38 170 LEU A CA 1
ATOM 1315 C C . LEU A 1 170 ? 20.727 -17.761 -18.177 1.00 85.38 170 LEU A C 1
ATOM 1317 O O . LEU A 1 170 ? 20.739 -17.238 -17.063 1.00 85.38 170 LEU A O 1
ATOM 1321 N N . ASP A 1 171 ? 20.161 -18.947 -18.421 1.00 87.31 171 ASP A N 1
ATOM 1322 C CA . ASP A 1 171 ? 19.277 -19.638 -17.475 1.00 87.31 171 ASP A CA 1
ATOM 1323 C C . ASP A 1 171 ? 19.835 -20.999 -17.009 1.00 87.31 171 ASP A C 1
ATOM 1325 O O . ASP A 1 171 ? 19.230 -22.056 -17.248 1.00 87.31 171 ASP A O 1
ATOM 1329 N N . PRO A 1 172 ? 20.975 -21.019 -16.284 1.00 85.31 172 PRO A N 1
ATOM 1330 C CA . PRO A 1 172 ? 21.549 -22.255 -15.751 1.00 85.31 172 PRO A CA 1
ATOM 1331 C C . PRO A 1 172 ? 20.709 -22.854 -14.610 1.00 85.31 172 PRO A C 1
ATOM 1333 O O . PRO A 1 172 ? 20.841 -24.037 -14.290 1.00 85.31 172 PRO A O 1
ATOM 1336 N N . LEU A 1 173 ? 19.848 -22.049 -13.977 1.00 88.81 173 LEU A N 1
ATOM 1337 C CA . LEU A 1 173 ? 18.907 -22.468 -12.943 1.00 88.81 173 LEU A CA 1
ATOM 1338 C C . LEU A 1 173 ? 17.487 -22.354 -13.491 1.00 88.81 173 LEU A C 1
ATOM 1340 O O . LEU A 1 173 ? 17.014 -21.259 -13.774 1.00 88.81 173 LEU A O 1
ATOM 1344 N N . ARG A 1 174 ? 16.789 -23.485 -13.591 1.00 86.06 174 ARG A N 1
ATOM 1345 C CA . ARG A 1 174 ? 15.425 -23.538 -14.124 1.00 86.06 174 ARG A CA 1
ATOM 1346 C C . ARG A 1 174 ? 14.455 -23.985 -13.047 1.00 86.06 174 ARG A C 1
ATOM 1348 O O . ARG A 1 174 ? 14.704 -24.962 -12.337 1.00 86.06 174 ARG A O 1
ATOM 1355 N N . TRP A 1 175 ? 13.338 -23.275 -12.944 1.00 85.44 175 TRP A N 1
ATOM 1356 C CA . TRP A 1 175 ? 12.232 -23.695 -12.098 1.00 85.44 175 TRP A CA 1
ATOM 1357 C C . TRP A 1 175 ? 11.600 -24.970 -12.670 1.00 85.44 175 TRP A C 1
ATOM 1359 O O . TRP A 1 175 ? 11.306 -25.043 -13.862 1.00 85.44 175 TRP A O 1
ATOM 1369 N N . ASN A 1 176 ? 11.408 -25.994 -11.836 1.00 88.06 176 ASN A N 1
ATOM 1370 C CA . ASN A 1 176 ? 10.790 -27.248 -12.262 1.00 88.06 176 ASN A CA 1
ATOM 1371 C C . ASN A 1 176 ? 9.307 -27.257 -11.878 1.00 88.06 176 ASN A C 1
ATOM 1373 O O . ASN A 1 176 ? 8.972 -27.374 -10.700 1.00 88.06 176 ASN A O 1
ATOM 1377 N N . GLY A 1 177 ? 8.435 -27.150 -12.880 1.00 86.81 177 GLY A N 1
ATOM 1378 C CA . GLY A 1 177 ? 6.983 -27.150 -12.708 1.00 86.81 177 GLY A CA 1
ATOM 1379 C C . GLY A 1 177 ? 6.368 -25.765 -12.884 1.00 86.81 177 GLY A C 1
ATOM 1380 O O . GLY A 1 177 ? 6.974 -24.875 -13.474 1.00 86.81 177 GLY A O 1
ATOM 1381 N N . ASP A 1 178 ? 5.146 -25.600 -12.390 1.00 84.19 178 ASP A N 1
ATOM 1382 C CA . ASP A 1 178 ? 4.440 -24.323 -12.423 1.00 84.19 178 ASP A CA 1
ATOM 1383 C C . ASP A 1 178 ? 4.734 -23.537 -11.139 1.00 84.19 178 ASP A C 1
ATOM 1385 O O . ASP A 1 178 ? 4.513 -24.030 -10.029 1.00 84.19 178 ASP A O 1
ATOM 1389 N N . VAL A 1 179 ? 5.246 -22.315 -11.288 1.00 84.44 179 VAL A N 1
ATOM 1390 C CA . VAL A 1 179 ? 5.507 -21.402 -10.168 1.00 84.44 179 VAL A CA 1
ATOM 1391 C C . VAL A 1 179 ? 4.212 -21.120 -9.402 1.00 84.44 179 VAL A C 1
ATOM 1393 O O . VAL A 1 179 ? 4.232 -21.073 -8.173 1.00 84.44 179 VAL A O 1
ATOM 1396 N N . ALA A 1 180 ? 3.069 -21.038 -10.090 1.00 79.19 180 ALA A N 1
ATOM 1397 C CA . ALA A 1 180 ? 1.775 -20.782 -9.462 1.00 79.19 180 ALA A CA 1
ATOM 1398 C C . ALA A 1 180 ? 1.327 -21.917 -8.527 1.00 79.19 180 ALA A C 1
ATOM 1400 O O . ALA A 1 180 ? 0.589 -21.673 -7.578 1.00 79.19 180 ALA A O 1
ATOM 1401 N N . GLN A 1 181 ? 1.795 -23.150 -8.748 1.00 80.62 181 GLN A N 1
ATOM 1402 C CA . GLN A 1 181 ? 1.499 -24.283 -7.861 1.00 80.62 181 GLN A CA 1
ATOM 1403 C C . GLN A 1 181 ? 2.400 -24.343 -6.625 1.00 80.62 181 GLN A C 1
ATOM 1405 O O . GLN A 1 181 ? 2.158 -25.150 -5.728 1.00 80.62 181 GLN A O 1
ATOM 1410 N N . SER A 1 182 ? 3.450 -23.526 -6.585 1.00 85.69 182 SER A N 1
ATOM 1411 C CA . SER A 1 182 ? 4.369 -23.463 -5.450 1.00 85.69 182 SER A CA 1
ATOM 1412 C C . SER A 1 182 ? 3.954 -22.462 -4.384 1.00 85.69 182 SER A C 1
ATOM 1414 O O . SER A 1 182 ? 4.421 -22.568 -3.249 1.00 85.69 182 SER A O 1
ATOM 1416 N N . ASP A 1 183 ? 3.068 -21.524 -4.731 1.00 84.69 183 ASP A N 1
ATOM 1417 C CA . ASP A 1 183 ? 2.469 -20.643 -3.745 1.00 84.69 183 ASP A CA 1
ATOM 1418 C C . ASP A 1 183 ? 1.432 -21.423 -2.930 1.00 84.69 183 ASP A C 1
ATOM 1420 O O . ASP A 1 183 ? 0.422 -21.905 -3.442 1.00 84.69 183 ASP A O 1
ATOM 1424 N N . VAL A 1 184 ? 1.736 -21.594 -1.646 1.00 85.94 184 VAL A N 1
ATOM 1425 C CA . VAL A 1 184 ? 0.894 -22.319 -0.688 1.00 85.94 184 VAL A CA 1
ATOM 1426 C C . VAL A 1 184 ? -0.107 -21.370 -0.017 1.00 85.94 184 VAL A C 1
ATOM 1428 O O . VAL A 1 184 ? -0.997 -21.831 0.696 1.00 85.94 184 VAL A O 1
ATOM 1431 N N . ALA A 1 185 ? 0.027 -20.055 -0.220 1.00 83.50 185 ALA A N 1
ATOM 1432 C CA . ALA A 1 185 ? -0.874 -19.073 0.357 1.00 83.50 185 ALA A CA 1
ATOM 1433 C C . ALA A 1 185 ? -2.251 -19.132 -0.312 1.00 83.50 185 ALA A C 1
ATOM 1435 O O . ALA A 1 185 ? -2.391 -19.157 -1.536 1.00 83.50 185 ALA A O 1
ATOM 1436 N N . THR A 1 186 ? -3.292 -19.106 0.512 1.00 83.31 186 THR A N 1
ATOM 1437 C CA . THR A 1 186 ? -4.663 -18.932 0.028 1.00 83.31 186 THR A CA 1
ATOM 1438 C C . THR A 1 186 ? -4.880 -17.504 -0.478 1.00 83.31 186 THR A C 1
ATOM 1440 O O . THR A 1 186 ? -4.211 -16.559 -0.046 1.00 83.31 186 THR A O 1
ATOM 1443 N N . GLN A 1 187 ? -5.868 -17.307 -1.356 1.00 76.62 187 GLN A N 1
ATOM 1444 C CA . GLN A 1 187 ? -6.221 -15.963 -1.835 1.00 76.62 187 GLN A CA 1
ATOM 1445 C C . GLN A 1 187 ? -6.623 -15.037 -0.672 1.00 76.62 187 GLN A C 1
ATOM 1447 O O . GLN A 1 187 ? -6.264 -13.859 -0.663 1.00 76.62 187 GLN A O 1
ATOM 1452 N N . GLY A 1 188 ? -7.300 -15.575 0.350 1.00 75.12 188 GLY A N 1
ATOM 1453 C CA . GLY A 1 188 ? -7.624 -14.856 1.583 1.00 75.12 188 GLY A CA 1
ATOM 1454 C C . GLY A 1 188 ? -6.396 -14.401 2.378 1.00 75.12 188 GLY A C 1
ATOM 1455 O O . GLY A 1 188 ? -6.388 -13.283 2.896 1.00 75.12 188 GLY A O 1
ATOM 1456 N N . GLU A 1 189 ? -5.338 -15.214 2.449 1.00 80.50 189 GLU A N 1
ATOM 1457 C CA . GLU A 1 189 ? -4.078 -14.847 3.115 1.00 80.50 189 GLU A CA 1
ATOM 1458 C C . GLU A 1 189 ? -3.298 -13.786 2.332 1.00 80.50 189 GLU A C 1
ATOM 1460 O O . GLU A 1 189 ? -2.814 -12.823 2.931 1.00 80.50 189 GLU A O 1
ATOM 1465 N N . GLN A 1 190 ? -3.240 -13.899 1.001 1.00 81.62 190 GLN A N 1
ATOM 1466 C CA . GLN A 1 190 ? -2.625 -12.885 0.138 1.00 81.62 190 GLN A CA 1
ATOM 1467 C C . GLN A 1 190 ? -3.359 -11.536 0.243 1.00 81.62 190 GLN A C 1
ATOM 1469 O O . GLN A 1 190 ? -2.735 -10.491 0.445 1.00 81.62 190 GLN A O 1
ATOM 1474 N N . ALA A 1 191 ? -4.696 -11.549 0.192 1.00 75.38 191 ALA A N 1
ATOM 1475 C CA . ALA A 1 191 ? -5.514 -10.354 0.397 1.00 75.38 191 ALA A CA 1
ATOM 1476 C C . ALA A 1 191 ? -5.343 -9.784 1.816 1.00 75.38 191 ALA A C 1
ATOM 1478 O O . ALA A 1 191 ? -5.252 -8.568 1.999 1.00 75.38 191 ALA A O 1
ATOM 1479 N N . GLY A 1 192 ? -5.245 -10.658 2.823 1.00 78.38 192 GLY A N 1
ATOM 1480 C CA . GLY A 1 192 ? -4.962 -10.286 4.206 1.00 78.38 192 GLY A CA 1
ATOM 1481 C C . GLY A 1 192 ? -3.613 -9.582 4.366 1.00 78.38 192 GLY A C 1
ATOM 1482 O O . GLY A 1 192 ? -3.529 -8.612 5.119 1.00 78.38 192 GLY A O 1
ATOM 1483 N N . MET A 1 193 ? -2.585 -10.011 3.627 1.00 83.38 193 MET A N 1
ATOM 1484 C CA . MET A 1 193 ? -1.272 -9.360 3.595 1.00 83.38 193 MET A CA 1
ATOM 1485 C C . MET A 1 193 ? -1.337 -7.970 2.951 1.00 83.38 193 MET A C 1
ATOM 1487 O O . MET A 1 193 ? -0.808 -7.017 3.514 1.00 83.38 193 MET A O 1
ATOM 1491 N N . ALA A 1 194 ? -2.027 -7.813 1.819 1.00 79.75 194 ALA A N 1
ATOM 1492 C CA . ALA A 1 194 ? -2.188 -6.501 1.186 1.00 79.75 194 ALA A CA 1
ATOM 1493 C C . ALA A 1 194 ? -2.965 -5.516 2.084 1.00 79.75 194 ALA A C 1
ATOM 1495 O O . ALA A 1 194 ? -2.604 -4.345 2.220 1.00 79.75 194 ALA A O 1
ATOM 1496 N N . LEU A 1 195 ? -4.013 -6.000 2.758 1.00 81.00 195 LEU A N 1
ATOM 1497 C CA . LEU A 1 195 ? -4.853 -5.193 3.644 1.00 81.00 195 LEU A CA 1
ATOM 1498 C C . LEU A 1 195 ? -4.267 -5.004 5.050 1.00 81.00 195 LEU A C 1
ATOM 1500 O O . LEU A 1 195 ? -4.777 -4.171 5.809 1.00 81.00 195 LEU A O 1
ATOM 1504 N N . SER A 1 196 ? -3.190 -5.709 5.418 1.00 84.12 196 SER A N 1
ATOM 1505 C CA . SER A 1 196 ? -2.602 -5.633 6.764 1.00 84.12 196 SER A CA 1
ATOM 1506 C C . SER A 1 196 ? -2.102 -4.234 7.115 1.00 84.12 196 SER A C 1
ATOM 1508 O O . SER A 1 196 ? -1.998 -3.903 8.294 1.00 84.12 196 SER A O 1
ATOM 1510 N N . LEU A 1 197 ? -1.807 -3.402 6.112 1.00 80.94 197 LEU A N 1
ATOM 1511 C CA . LEU A 1 197 ? -1.430 -2.004 6.310 1.00 80.94 197 LEU A CA 1
ATOM 1512 C C . LEU A 1 197 ? -2.612 -1.147 6.803 1.00 80.94 197 LEU A C 1
ATOM 1514 O O . LEU A 1 197 ? -2.427 -0.235 7.606 1.00 80.94 197 LEU A O 1
ATOM 1518 N N . PHE A 1 198 ? -3.835 -1.461 6.366 1.00 81.50 198 PHE A N 1
ATOM 1519 C CA . PHE A 1 198 ? -5.037 -0.671 6.648 1.00 81.50 198 PHE A CA 1
ATOM 1520 C C . PHE A 1 198 ? -5.842 -1.202 7.836 1.00 81.50 198 PHE A C 1
ATOM 1522 O O . PHE A 1 198 ? -6.418 -0.413 8.588 1.00 81.50 198 PHE A O 1
ATOM 1529 N N . ILE A 1 199 ? -5.870 -2.525 8.039 1.00 86.38 199 ILE A N 1
ATOM 1530 C CA . ILE A 1 199 ? -6.658 -3.174 9.101 1.00 86.38 199 ILE A CA 1
ATOM 1531 C C . ILE A 1 199 ? -6.377 -2.569 10.494 1.00 86.38 199 ILE A C 1
ATOM 1533 O O . ILE A 1 199 ? -7.348 -2.223 11.172 1.00 86.38 199 ILE A O 1
ATOM 1537 N N . PRO A 1 200 ? -5.118 -2.366 10.943 1.00 86.94 200 PRO A N 1
ATOM 1538 C CA . PRO A 1 200 ? -4.840 -1.784 12.257 1.00 86.94 200 PRO A CA 1
ATOM 1539 C C . PRO A 1 200 ? -5.385 -0.362 12.410 1.00 86.94 200 PRO A C 1
ATOM 1541 O O . PRO A 1 200 ? -5.932 -0.026 13.461 1.00 86.94 200 PRO A O 1
ATOM 1544 N N . LEU A 1 201 ? -5.275 0.462 11.362 1.00 87.75 201 LEU A N 1
ATOM 1545 C CA . LEU A 1 201 ? -5.792 1.830 11.358 1.00 87.75 201 LEU A CA 1
ATOM 1546 C C . LEU A 1 201 ? -7.321 1.832 11.463 1.00 87.75 201 LEU A C 1
ATOM 1548 O O . LEU A 1 201 ? -7.877 2.536 12.306 1.00 87.75 201 LEU A O 1
ATOM 1552 N N . VAL A 1 202 ? -7.997 1.013 10.651 1.00 85.25 202 VAL A N 1
ATOM 1553 C CA . VAL A 1 202 ? -9.462 0.891 10.661 1.00 85.25 202 VAL A CA 1
ATOM 1554 C C . VAL A 1 202 ? -9.951 0.381 12.015 1.00 85.25 202 VAL A C 1
ATOM 1556 O O . VAL A 1 202 ? -10.843 0.992 12.600 1.00 85.25 202 VAL A O 1
ATOM 1559 N N . LEU A 1 203 ? -9.338 -0.675 12.560 1.00 86.12 203 LEU A N 1
ATOM 1560 C CA . LEU A 1 203 ? -9.674 -1.197 13.887 1.00 86.12 203 LEU A CA 1
ATOM 1561 C C . LEU A 1 203 ? -9.468 -0.142 14.980 1.00 86.12 203 LEU A C 1
ATOM 1563 O O . LEU A 1 203 ? -10.325 -0.004 15.850 1.00 86.12 203 LEU A O 1
ATOM 1567 N N . ALA A 1 204 ? -8.379 0.629 14.944 1.00 88.38 204 ALA A N 1
ATOM 1568 C CA . ALA A 1 204 ? -8.111 1.668 15.938 1.00 88.38 204 ALA A CA 1
ATOM 1569 C C . ALA A 1 204 ? -9.149 2.800 15.883 1.00 88.38 204 ALA A C 1
ATOM 1571 O O . ALA A 1 204 ? -9.745 3.147 16.907 1.00 88.38 204 ALA A O 1
ATOM 1572 N N . VAL A 1 205 ? -9.406 3.340 14.687 1.00 87.31 205 VAL A N 1
ATOM 1573 C CA . VAL A 1 205 ? -10.392 4.410 14.470 1.00 87.31 205 VAL A CA 1
ATOM 1574 C C . VAL A 1 205 ? -11.792 3.932 14.848 1.00 87.31 205 VAL A C 1
ATOM 1576 O O . VAL A 1 205 ? -12.530 4.654 15.521 1.00 87.31 205 VAL A O 1
ATOM 1579 N N . TRP A 1 206 ? -12.150 2.698 14.485 1.00 83.25 206 TRP A N 1
ATOM 1580 C CA . TRP A 1 206 ? -13.465 2.149 14.794 1.00 83.25 206 TRP A CA 1
ATOM 1581 C C . TRP A 1 206 ? -13.636 1.848 16.279 1.00 83.25 206 TRP A C 1
ATOM 1583 O O . TRP A 1 206 ? -14.664 2.186 16.862 1.00 83.25 206 TRP A O 1
ATOM 1593 N N . THR A 1 207 ? -12.628 1.253 16.919 1.00 86.38 207 THR A N 1
ATOM 1594 C CA . THR A 1 207 ? -12.634 1.006 18.367 1.00 86.38 207 THR A CA 1
ATOM 1595 C C . THR A 1 207 ? -12.855 2.312 19.117 1.00 86.38 207 THR A C 1
ATOM 1597 O O . THR A 1 207 ? -13.741 2.393 19.969 1.00 86.38 207 THR A O 1
ATOM 1600 N N . PHE A 1 208 ? -12.117 3.360 18.745 1.00 87.38 208 PHE A N 1
ATOM 1601 C CA . PHE A 1 208 ? -12.288 4.686 19.319 1.00 87.38 208 PHE A CA 1
ATOM 1602 C C . PHE A 1 208 ? -13.704 5.230 19.079 1.00 87.38 208 PHE A C 1
ATOM 1604 O O . PHE A 1 208 ? -14.390 5.582 20.036 1.00 87.38 208 PHE A O 1
ATOM 1611 N N . SER A 1 209 ? -14.183 5.222 17.832 1.00 85.88 209 SER A N 1
ATOM 1612 C CA . SER A 1 209 ? -15.520 5.712 17.468 1.00 85.88 209 SER A CA 1
ATOM 1613 C C . SER A 1 209 ? -16.645 4.984 18.218 1.00 85.88 209 SER A C 1
ATOM 1615 O O . SER A 1 209 ? -17.548 5.623 18.759 1.00 85.88 209 SER A O 1
ATOM 1617 N N . SER A 1 210 ? -16.540 3.657 18.357 1.00 84.19 210 SER A N 1
ATOM 1618 C CA . SER A 1 210 ? -17.518 2.818 19.063 1.00 84.19 210 SER A CA 1
ATOM 1619 C C . SER A 1 210 ? -17.634 3.130 20.557 1.00 84.19 210 SER A C 1
ATOM 1621 O O . SER A 1 210 ? -18.702 2.950 21.141 1.00 84.19 210 SER A O 1
ATOM 1623 N N . ALA A 1 211 ? -16.560 3.627 21.176 1.00 88.06 211 ALA A N 1
ATOM 1624 C CA . ALA A 1 211 ? -16.534 3.971 22.592 1.00 88.06 211 ALA A CA 1
ATOM 1625 C C . ALA A 1 211 ? -17.080 5.380 22.870 1.00 88.06 211 ALA A C 1
ATOM 1627 O O . ALA A 1 211 ? -17.553 5.637 23.980 1.00 88.06 211 ALA A O 1
ATOM 1628 N N . ILE A 1 212 ? -17.034 6.292 21.890 1.00 88.38 212 ILE A N 1
ATOM 1629 C CA . ILE A 1 212 ? -17.411 7.704 22.068 1.00 88.38 212 ILE A CA 1
ATOM 1630 C C . ILE A 1 212 ? -18.883 7.842 22.455 1.00 88.38 212 ILE A C 1
ATOM 1632 O O . ILE A 1 212 ? -19.186 8.460 23.473 1.00 88.38 212 ILE A O 1
ATOM 1636 N N . GLN A 1 213 ? -19.795 7.261 21.674 1.00 85.19 213 GLN A N 1
ATOM 1637 C CA . GLN A 1 213 ? -21.230 7.471 21.872 1.00 85.19 213 GLN A CA 1
ATOM 1638 C C . GLN A 1 213 ? -21.733 6.914 23.222 1.00 85.19 213 GLN A C 1
ATOM 1640 O O . GLN A 1 213 ? -22.320 7.687 23.982 1.00 85.19 213 GLN A O 1
ATOM 1645 N N . PRO A 1 214 ? -21.403 5.665 23.624 1.00 86.50 214 PRO A N 1
ATOM 1646 C CA . PRO A 1 214 ? -21.721 5.175 24.967 1.00 86.50 214 PRO A CA 1
ATOM 1647 C C . PRO A 1 214 ? -21.082 6.024 26.074 1.00 86.50 214 PRO A C 1
ATOM 1649 O O . PRO A 1 214 ? -21.694 6.246 27.116 1.00 86.50 214 PRO A O 1
ATOM 1652 N N . SER A 1 215 ? -19.859 6.525 25.863 1.00 89.12 215 SER A N 1
ATOM 1653 C CA . SER A 1 215 ? -19.183 7.374 26.852 1.00 89.12 215 SER A CA 1
ATOM 1654 C C . SER A 1 215 ? -19.907 8.700 27.066 1.00 89.12 215 SER A C 1
ATOM 1656 O O . SER A 1 215 ? -20.052 9.133 28.210 1.00 89.12 215 SER A O 1
ATOM 1658 N N . ILE A 1 216 ? -20.369 9.345 25.992 1.00 88.44 216 ILE A N 1
ATOM 1659 C CA . ILE A 1 216 ? -21.112 10.610 26.061 1.00 88.44 216 ILE A CA 1
ATOM 1660 C C . ILE A 1 216 ? -22.438 10.393 26.790 1.00 88.44 216 ILE A C 1
ATOM 1662 O O . ILE A 1 216 ? -22.711 11.085 27.775 1.00 88.44 216 ILE A O 1
ATOM 1666 N N . ASP A 1 217 ? -23.207 9.384 26.385 1.00 84.81 217 ASP A N 1
ATOM 1667 C CA . ASP A 1 217 ? -24.515 9.097 26.977 1.00 84.81 217 ASP A CA 1
ATOM 1668 C C . ASP A 1 217 ? -24.404 8.772 28.472 1.00 84.81 217 ASP A C 1
ATOM 1670 O O . ASP A 1 217 ? -25.174 9.278 29.290 1.00 84.81 217 ASP A O 1
ATOM 1674 N N . MET A 1 218 ? -23.398 7.986 28.864 1.00 86.38 218 MET A N 1
ATOM 1675 C CA . MET A 1 218 ? -23.204 7.608 30.264 1.00 86.38 218 MET A CA 1
ATOM 1676 C C . MET A 1 218 ? -22.621 8.744 31.115 1.00 86.38 218 MET A C 1
ATOM 1678 O O . MET A 1 218 ? -22.865 8.781 32.322 1.00 86.38 218 MET A O 1
ATOM 1682 N N . THR A 1 219 ? -21.848 9.678 30.553 1.00 84.12 219 THR A N 1
ATOM 1683 C CA . THR A 1 219 ? -21.236 10.776 31.330 1.00 84.12 219 THR A CA 1
ATOM 1684 C C . THR A 1 219 ? -22.105 12.029 31.368 1.00 84.12 219 THR A C 1
ATOM 1686 O O . THR A 1 219 ? -22.439 12.499 32.458 1.00 84.12 219 THR A O 1
ATOM 1689 N N . ALA A 1 220 ? -22.488 12.548 30.203 1.00 82.31 220 ALA A N 1
ATOM 1690 C CA . ALA A 1 220 ? -23.262 13.774 30.050 1.00 82.31 220 ALA A CA 1
ATOM 1691 C C . ALA A 1 220 ? -24.776 13.521 29.999 1.00 82.31 220 ALA A C 1
ATOM 1693 O O . ALA A 1 220 ? -25.538 14.362 30.474 1.00 82.31 220 ALA A O 1
ATOM 1694 N N . GLY A 1 221 ? -25.226 12.354 29.526 1.00 83.44 221 GLY A N 1
ATOM 1695 C CA . GLY A 1 221 ? -26.659 12.074 29.362 1.00 83.44 221 GLY A CA 1
ATOM 1696 C C . GLY A 1 221 ? -27.458 12.108 30.670 1.00 83.44 221 GLY A C 1
ATOM 1697 O O . GLY A 1 221 ? -28.596 12.565 30.695 1.00 83.44 221 GLY A O 1
ATOM 1698 N N . GLU A 1 222 ? -26.856 11.726 31.799 1.00 83.31 222 GLU A N 1
ATOM 1699 C CA . GLU A 1 222 ? -27.491 11.846 33.127 1.00 83.31 222 GLU A CA 1
ATOM 1700 C C . GLU A 1 222 ? -27.666 13.314 33.571 1.00 83.31 222 GLU A C 1
ATOM 1702 O O . GLU A 1 222 ? -28.597 13.645 34.306 1.00 83.31 222 GLU A O 1
ATOM 1707 N N . ARG A 1 223 ? -26.794 14.222 33.107 1.00 85.12 223 ARG A N 1
ATOM 1708 C CA . ARG A 1 223 ? -26.947 15.668 33.330 1.00 85.12 223 ARG A CA 1
ATOM 1709 C C . ARG A 1 223 ? -28.078 16.229 32.470 1.00 85.12 223 ARG A C 1
ATOM 1711 O O . ARG A 1 223 ? -28.872 17.020 32.964 1.00 85.12 223 ARG A O 1
ATOM 1718 N N . GLU A 1 224 ? -28.165 15.811 31.210 1.00 87.25 224 GLU A N 1
ATOM 1719 C CA . GLU A 1 224 ? -29.215 16.249 30.280 1.00 87.25 224 GLU A CA 1
ATOM 1720 C C . GLU A 1 224 ? -30.611 15.772 30.699 1.00 87.25 224 GLU A C 1
ATOM 1722 O O . GLU A 1 224 ? -31.594 16.486 30.519 1.00 87.25 224 GLU A O 1
ATOM 1727 N N . ARG A 1 225 ? -30.700 14.590 31.319 1.00 85.38 225 ARG A N 1
ATOM 1728 C CA . ARG A 1 225 ? -31.956 14.011 31.825 1.00 85.38 225 ARG A CA 1
ATOM 1729 C C . ARG A 1 225 ? -32.376 14.548 33.201 1.00 85.38 225 ARG A C 1
ATOM 1731 O O . ARG A 1 225 ? -33.445 14.180 33.681 1.00 85.38 225 ARG A O 1
ATOM 1738 N N . GLY A 1 226 ? -31.563 15.399 33.836 1.00 83.12 226 GLY A N 1
ATOM 1739 C CA . GLY A 1 226 ? -31.841 15.960 35.167 1.00 83.12 226 GLY A CA 1
ATOM 1740 C C . GLY A 1 226 ? -31.825 14.923 36.298 1.00 83.12 226 GLY A C 1
ATOM 1741 O O . GLY A 1 226 ? -32.471 15.106 37.326 1.00 83.12 226 GLY A O 1
ATOM 1742 N N . THR A 1 227 ? -31.138 13.797 36.093 1.00 85.62 227 THR A N 1
ATOM 1743 C CA . THR A 1 227 ? -31.076 12.670 37.038 1.00 85.62 227 THR A CA 1
ATOM 1744 C C . THR A 1 227 ? -29.783 12.655 37.853 1.00 85.62 227 THR A C 1
ATOM 1746 O O . THR A 1 227 ? -29.655 11.885 38.808 1.00 85.62 227 THR A O 1
ATOM 1749 N N . LEU A 1 228 ? -28.835 13.538 37.527 1.00 83.25 228 LEU A N 1
ATOM 1750 C CA . LEU A 1 228 ? -27.525 13.628 38.166 1.00 83.25 228 LEU A CA 1
ATOM 1751 C C . LEU A 1 228 ? -27.619 13.900 39.678 1.00 83.25 228 LEU A C 1
ATOM 1753 O O . LEU A 1 228 ? -26.895 13.289 40.463 1.00 83.25 228 LEU A O 1
ATOM 1757 N N . GLU A 1 229 ? -28.525 14.781 40.099 1.00 83.56 229 GLU A N 1
ATOM 1758 C CA . GLU A 1 229 ? -28.728 15.161 41.499 1.00 83.56 229 GLU A CA 1
ATOM 1759 C C . GLU A 1 229 ? -29.259 13.988 42.330 1.00 83.56 229 GLU A C 1
ATOM 1761 O O . GLU A 1 229 ? -28.767 13.729 43.430 1.00 83.56 229 GLU A O 1
ATOM 1766 N N . ALA A 1 230 ? -30.215 13.231 41.780 1.00 84.75 230 ALA A N 1
ATOM 1767 C CA . ALA A 1 230 ? -30.755 12.032 42.420 1.00 84.75 230 ALA A CA 1
ATOM 1768 C C . ALA A 1 230 ? -29.679 10.947 42.564 1.00 84.75 230 ALA A C 1
ATOM 1770 O O . ALA A 1 230 ? -29.588 10.264 43.585 1.00 84.75 230 ALA A O 1
ATOM 1771 N N . LEU A 1 231 ? -28.822 10.827 41.553 1.00 83.12 231 LEU A N 1
ATOM 1772 C CA . LEU A 1 231 ? -27.780 9.818 41.480 1.00 83.12 231 LEU A CA 1
ATOM 1773 C C . LEU A 1 231 ? -26.607 10.121 42.436 1.00 83.12 231 LEU A C 1
ATOM 1775 O O . LEU A 1 231 ? -26.013 9.203 43.001 1.00 83.12 231 LEU A O 1
ATOM 1779 N N . LEU A 1 232 ? -26.333 11.402 42.706 1.00 83.00 232 LEU A N 1
ATOM 1780 C CA . LEU A 1 232 ? -25.394 11.850 43.744 1.00 83.00 232 LEU A CA 1
ATOM 1781 C C . LEU A 1 232 ? -25.954 11.744 45.173 1.00 83.00 232 LEU A C 1
ATOM 1783 O O . LEU A 1 232 ? -25.175 11.782 46.126 1.00 83.00 232 LEU A O 1
ATOM 1787 N N . GLY A 1 233 ? -27.274 11.597 45.327 1.00 83.56 233 GLY A N 1
ATOM 1788 C CA . GLY A 1 233 ? -27.935 11.345 46.611 1.00 83.56 233 GLY A CA 1
ATOM 1789 C C . GLY A 1 233 ? -27.915 9.876 47.054 1.00 83.56 233 GLY A C 1
ATOM 1790 O O . GLY A 1 233 ? -28.280 9.570 48.190 1.00 83.56 233 GLY A O 1
ATOM 1791 N N . LEU A 1 234 ? -27.491 8.956 46.180 1.00 85.06 234 LEU A N 1
ATOM 1792 C CA . LEU A 1 234 ? -27.384 7.531 46.494 1.00 85.06 234 LEU A CA 1
ATOM 1793 C C . LEU A 1 234 ? -26.235 7.257 47.484 1.00 85.06 234 LEU A C 1
ATOM 1795 O O . LEU A 1 234 ? -25.223 7.960 47.471 1.00 85.06 234 LEU A O 1
ATOM 1799 N N . PRO A 1 235 ? -26.320 6.189 48.306 1.00 85.00 235 PRO A N 1
ATOM 1800 C CA . PRO A 1 235 ? -25.252 5.768 49.219 1.00 85.00 235 PRO A CA 1
ATOM 1801 C C . PRO A 1 235 ? -24.092 5.073 48.467 1.00 85.00 235 PRO A C 1
ATOM 1803 O O . PRO A 1 235 ? -23.701 3.939 48.771 1.00 85.00 235 PRO A O 1
ATOM 1806 N N . SER A 1 236 ? -23.552 5.756 47.456 1.00 85.44 236 SER A N 1
ATOM 1807 C CA . SER A 1 236 ? -22.428 5.356 46.608 1.00 85.44 236 SER A CA 1
ATOM 1808 C C . SER A 1 236 ? -21.445 6.512 46.464 1.00 85.44 236 SER A C 1
ATOM 1810 O O . SER A 1 236 ? -21.835 7.666 46.300 1.00 85.44 236 SER A O 1
ATOM 1812 N N . THR A 1 237 ? -20.153 6.210 46.504 1.00 89.00 237 THR A N 1
ATOM 1813 C CA . THR A 1 237 ? -19.109 7.225 46.325 1.00 89.00 237 THR A CA 1
ATOM 1814 C C . THR A 1 237 ? -18.984 7.648 44.857 1.00 89.00 237 THR A C 1
ATOM 1816 O O . THR A 1 237 ? -19.282 6.878 43.942 1.00 89.00 237 THR A O 1
ATOM 1819 N N . ARG A 1 238 ? -18.461 8.858 44.608 1.00 88.00 238 ARG A N 1
ATOM 1820 C CA . ARG A 1 238 ? -18.219 9.367 43.241 1.00 88.00 238 ARG A CA 1
ATOM 1821 C C . ARG A 1 238 ? -17.296 8.451 42.426 1.00 88.00 238 ARG A C 1
ATOM 1823 O O . ARG A 1 238 ? -17.486 8.311 41.223 1.00 88.00 238 ARG A O 1
ATOM 1830 N N . MET A 1 239 ? -16.327 7.809 43.082 1.00 88.25 239 MET A N 1
ATOM 1831 C CA . MET A 1 239 ? -15.389 6.897 42.424 1.00 88.25 239 MET A CA 1
ATOM 1832 C C . MET A 1 239 ? -16.041 5.558 42.061 1.00 88.25 239 MET A C 1
ATOM 1834 O O . MET A 1 239 ? -15.818 5.058 40.965 1.00 88.25 239 MET A O 1
ATOM 1838 N N . GLU A 1 240 ? -16.886 4.997 42.935 1.00 90.38 240 GLU A N 1
ATOM 1839 C CA . GLU A 1 240 ? -17.663 3.787 42.615 1.00 90.38 240 GLU A CA 1
ATOM 1840 C C . GLU A 1 240 ? -18.593 4.027 41.415 1.00 90.38 240 GLU A C 1
ATOM 1842 O O . GLU A 1 240 ? -18.722 3.163 40.548 1.00 90.38 240 GLU A O 1
ATOM 1847 N N . LEU A 1 241 ? -19.195 5.218 41.330 1.00 88.88 241 LEU A N 1
ATOM 1848 C CA . LEU A 1 241 ? -20.023 5.609 40.194 1.00 88.88 241 LEU A CA 1
ATOM 1849 C C . LEU A 1 241 ? -19.218 5.721 38.894 1.00 88.88 241 LEU A C 1
ATOM 1851 O O . LEU A 1 241 ? -19.612 5.150 37.877 1.00 88.88 241 LEU A O 1
ATOM 1855 N N . LEU A 1 242 ? -18.091 6.438 38.936 1.00 90.12 242 LEU A N 1
ATOM 1856 C CA . LEU A 1 242 ? -17.216 6.617 37.778 1.00 90.12 242 LEU A CA 1
ATOM 1857 C C . LEU A 1 242 ? -16.691 5.271 37.265 1.00 90.12 242 LEU A C 1
ATOM 1859 O O . LEU A 1 242 ? -16.763 5.001 36.070 1.00 90.12 242 LEU A O 1
ATOM 1863 N N . MET A 1 243 ? -16.220 4.406 38.168 1.00 91.12 243 MET A N 1
ATOM 1864 C CA . MET A 1 243 ? -15.717 3.074 37.823 1.00 91.12 243 MET A CA 1
ATOM 1865 C C . MET A 1 243 ? -16.811 2.177 37.239 1.00 91.12 243 MET A C 1
ATOM 1867 O O . MET A 1 243 ? -16.540 1.424 36.309 1.00 91.12 243 MET A O 1
ATOM 1871 N N . GLY A 1 244 ? -18.050 2.265 37.741 1.00 91.00 244 GLY A N 1
ATOM 1872 C CA . GLY A 1 244 ? -19.184 1.518 37.188 1.00 91.00 244 GLY A CA 1
ATOM 1873 C C . GLY A 1 244 ? -19.491 1.912 35.743 1.00 91.00 244 GLY A C 1
ATOM 1874 O O . GLY A 1 244 ? -19.651 1.041 34.891 1.00 91.00 244 GLY A O 1
ATOM 1875 N N . LYS A 1 245 ? -19.499 3.219 35.455 1.00 90.50 245 LYS A N 1
ATOM 1876 C CA . LYS A 1 245 ? -19.706 3.749 34.099 1.00 90.50 245 LYS A CA 1
ATOM 1877 C C . LYS A 1 245 ? -18.551 3.399 33.165 1.00 90.50 245 LYS A C 1
ATOM 1879 O O . LYS A 1 245 ? -18.778 2.913 32.063 1.00 90.50 245 LYS A O 1
ATOM 1884 N N . TRP A 1 246 ? -17.314 3.563 33.629 1.00 92.00 246 TRP A N 1
ATOM 1885 C CA . TRP A 1 246 ? -16.128 3.180 32.864 1.00 92.00 246 TRP A CA 1
ATOM 1886 C C . TRP A 1 246 ? -16.134 1.687 32.509 1.00 92.00 246 TRP A C 1
ATOM 1888 O O . TRP A 1 246 ? -15.892 1.330 31.360 1.00 92.00 246 TRP A O 1
ATOM 1898 N N . LEU A 1 247 ? -16.485 0.813 33.461 1.00 93.44 247 LEU A N 1
ATOM 1899 C CA . LEU A 1 247 ? -16.564 -0.630 33.227 1.00 93.44 247 LEU A CA 1
ATOM 1900 C C . LEU A 1 247 ? -17.659 -0.994 32.212 1.00 93.44 247 LEU A C 1
ATOM 1902 O O . LEU A 1 247 ? -17.465 -1.910 31.412 1.00 93.44 247 LEU A O 1
ATOM 1906 N N . ALA A 1 248 ? -18.792 -0.284 32.215 1.00 91.69 248 ALA A N 1
ATOM 1907 C CA . ALA A 1 248 ? -19.845 -0.474 31.219 1.00 91.69 248 ALA A CA 1
ATOM 1908 C C . ALA A 1 248 ? -19.349 -0.126 29.808 1.00 91.69 248 ALA A C 1
ATOM 1910 O O . ALA A 1 248 ? -19.420 -0.975 28.919 1.00 91.69 248 ALA A O 1
ATOM 1911 N N . VAL A 1 249 ? -18.760 1.061 29.625 1.00 90.62 249 VAL A N 1
ATOM 1912 C CA . VAL A 1 249 ? -18.167 1.487 28.344 1.00 90.62 249 VAL A CA 1
ATOM 1913 C C . VAL A 1 249 ? -17.078 0.515 27.884 1.00 90.62 249 VAL A C 1
ATOM 1915 O O . VAL A 1 249 ? -17.077 0.093 26.727 1.00 90.62 249 VAL A O 1
ATOM 1918 N N . ALA A 1 250 ? -16.173 0.116 28.781 1.00 91.75 250 ALA A N 1
ATOM 1919 C CA . ALA A 1 250 ? -15.097 -0.821 28.470 1.00 91.75 250 ALA A CA 1
ATOM 1920 C C . ALA A 1 250 ? -15.639 -2.184 28.014 1.00 91.75 250 ALA A C 1
ATOM 1922 O O . ALA A 1 250 ? -15.117 -2.769 27.069 1.00 91.75 250 ALA A O 1
ATOM 1923 N N . THR A 1 251 ? -16.717 -2.669 28.636 1.00 91.00 251 THR A N 1
ATOM 1924 C CA . THR A 1 251 ? -17.353 -3.938 28.251 1.00 91.00 251 THR A CA 1
ATOM 1925 C C . THR A 1 251 ? -18.034 -3.831 26.885 1.00 91.00 251 THR A C 1
ATOM 1927 O O . THR A 1 251 ? -17.866 -4.724 26.059 1.00 91.00 251 THR A O 1
ATOM 1930 N N . ILE A 1 252 ? -18.758 -2.737 26.619 1.00 88.38 252 ILE A N 1
ATOM 1931 C CA . ILE A 1 252 ? -19.404 -2.482 25.317 1.00 88.38 252 ILE A CA 1
ATOM 1932 C C . ILE A 1 252 ? -18.354 -2.439 24.208 1.00 88.38 252 ILE A C 1
ATOM 1934 O O . ILE A 1 252 ? -18.470 -3.142 23.206 1.00 88.38 252 ILE A O 1
ATOM 1938 N N . THR A 1 253 ? -17.298 -1.659 24.429 1.00 88.69 253 THR A N 1
ATOM 1939 C CA . THR A 1 253 ? -16.205 -1.493 23.468 1.00 88.69 253 THR A CA 1
ATOM 1940 C C . THR A 1 253 ? -15.469 -2.814 23.257 1.00 88.69 253 THR A C 1
ATOM 1942 O O . THR A 1 253 ? -15.231 -3.207 22.122 1.00 88.69 253 THR A O 1
ATOM 1945 N N . GLY A 1 254 ? -15.170 -3.555 24.329 1.00 89.75 254 GLY A N 1
ATOM 1946 C CA . GLY A 1 254 ? -14.505 -4.858 24.249 1.00 89.75 254 GLY A CA 1
ATOM 1947 C C . GLY A 1 254 ? -15.300 -5.890 23.447 1.00 89.75 254 GLY A C 1
ATOM 1948 O O . GLY A 1 254 ? -14.726 -6.600 22.626 1.00 89.75 254 GLY A O 1
ATOM 1949 N N . VAL A 1 255 ? -16.624 -5.940 23.626 1.00 88.56 255 VAL A N 1
ATOM 1950 C CA . VAL A 1 255 ? -17.513 -6.792 22.816 1.00 88.56 255 VAL A CA 1
ATOM 1951 C C . VAL A 1 255 ? -17.494 -6.353 21.349 1.00 88.56 255 VAL A C 1
ATOM 1953 O O . VAL A 1 255 ? -17.397 -7.200 20.464 1.00 88.56 255 VAL A O 1
ATOM 1956 N N . GLY A 1 256 ? -17.521 -5.042 21.090 1.00 86.50 256 GLY A N 1
ATOM 1957 C CA . GLY A 1 256 ? -17.398 -4.478 19.745 1.00 86.50 256 GLY A CA 1
ATOM 1958 C C . GLY A 1 256 ? -16.100 -4.883 19.043 1.00 86.50 256 GLY A C 1
ATOM 1959 O O . GLY A 1 256 ? -16.137 -5.350 17.907 1.00 86.50 256 GLY A O 1
ATOM 1960 N N . VAL A 1 257 ? -14.966 -4.783 19.740 1.00 87.81 257 VAL A N 1
ATOM 1961 C CA . VAL A 1 257 ? -13.651 -5.196 19.225 1.00 87.81 257 VAL A CA 1
ATOM 1962 C C . VAL A 1 257 ? -13.607 -6.698 18.960 1.00 87.81 257 VAL A C 1
ATOM 1964 O O . VAL A 1 257 ? -13.141 -7.116 17.904 1.00 87.81 257 VAL A O 1
ATOM 1967 N N . MET A 1 258 ? -14.124 -7.532 19.868 1.00 88.44 258 MET A N 1
ATOM 1968 C CA . MET A 1 258 ? -14.165 -8.980 19.632 1.00 88.44 258 MET A CA 1
ATOM 1969 C C . MET A 1 258 ? -14.989 -9.340 18.395 1.00 88.44 258 MET A C 1
ATOM 1971 O O . MET A 1 258 ? -14.600 -10.223 17.635 1.00 88.44 258 MET A O 1
ATOM 1975 N N . LEU A 1 259 ? -16.099 -8.639 18.162 1.00 87.12 259 LEU A N 1
ATOM 1976 C CA . LEU A 1 259 ? -16.924 -8.846 16.974 1.00 87.12 259 LEU A CA 1
ATOM 1977 C C . LEU A 1 259 ? -16.259 -8.338 15.695 1.00 87.12 259 LEU A C 1
ATOM 1979 O O . LEU A 1 259 ? -16.380 -8.993 14.665 1.00 87.12 259 LEU A O 1
ATOM 1983 N N . GLN A 1 260 ? -15.504 -7.241 15.756 1.00 85.69 260 GLN A N 1
ATOM 1984 C CA . GLN A 1 260 ? -14.668 -6.789 14.639 1.00 85.69 260 GLN A CA 1
ATOM 1985 C C . GLN A 1 260 ? -13.611 -7.828 14.264 1.00 85.69 260 GLN A C 1
ATOM 1987 O O . GLN A 1 260 ? -13.473 -8.163 13.091 1.00 85.69 260 GLN A O 1
ATOM 1992 N N . VAL A 1 261 ? -12.904 -8.379 15.255 1.00 87.19 261 VAL A N 1
ATOM 1993 C CA . VAL A 1 261 ? -11.913 -9.442 15.033 1.00 87.19 261 VAL A CA 1
ATOM 1994 C C . VAL A 1 261 ? -12.583 -10.692 14.462 1.00 87.19 261 VAL A C 1
ATOM 1996 O O . VAL A 1 261 ? -12.069 -11.278 13.514 1.00 87.19 261 VAL A O 1
ATOM 1999 N N . ALA A 1 262 ? -13.754 -11.078 14.975 1.00 86.94 262 ALA A N 1
ATOM 2000 C CA . ALA A 1 262 ? -14.516 -12.197 14.426 1.00 86.94 262 ALA A CA 1
ATOM 2001 C C . ALA A 1 262 ? -14.953 -11.948 12.970 1.00 86.94 262 ALA A C 1
ATOM 2003 O O . ALA A 1 262 ? -14.857 -12.853 12.146 1.00 86.94 262 ALA A O 1
ATOM 2004 N N . GLY A 1 263 ? -15.381 -10.726 12.638 1.00 85.81 263 GLY A N 1
ATOM 2005 C CA . GLY A 1 263 ? -15.719 -10.322 11.271 1.00 85.81 263 GLY A CA 1
ATOM 2006 C C . GLY A 1 263 ? -14.529 -10.375 10.323 1.00 85.81 263 GLY A C 1
ATOM 2007 O O . GLY A 1 263 ? -14.659 -10.864 9.206 1.00 85.81 263 GLY A O 1
ATOM 2008 N N . LEU A 1 264 ? -13.358 -9.935 10.785 1.00 85.19 264 LEU A N 1
ATOM 2009 C CA . LEU A 1 264 ? -12.116 -10.034 10.026 1.00 85.19 264 LEU A CA 1
ATOM 2010 C C . LEU A 1 264 ? -11.733 -11.496 9.759 1.00 85.19 264 LEU A C 1
ATOM 2012 O O . LEU A 1 264 ? -11.452 -11.854 8.620 1.00 85.19 264 LEU A O 1
ATOM 2016 N N . LEU A 1 265 ? -11.761 -12.350 10.786 1.00 86.00 265 LEU A N 1
ATOM 2017 C CA . LEU A 1 265 ? -11.467 -13.778 10.633 1.00 86.00 265 LEU A CA 1
ATOM 2018 C C . LEU A 1 265 ? -12.464 -14.466 9.695 1.00 86.00 265 LEU A C 1
ATOM 2020 O O . LEU A 1 265 ? -12.071 -15.303 8.888 1.00 86.00 265 LEU A O 1
ATOM 2024 N N . PHE A 1 266 ? -13.741 -14.088 9.772 1.00 85.69 266 PHE A N 1
ATOM 2025 C CA . PHE A 1 266 ? -14.763 -14.559 8.844 1.00 85.69 266 PHE A CA 1
ATOM 2026 C C . PHE A 1 266 ? -14.485 -14.103 7.406 1.00 85.69 266 PHE A C 1
ATOM 2028 O O . PHE A 1 266 ? -14.597 -14.911 6.493 1.00 85.69 266 PHE A O 1
ATOM 2035 N N . ALA A 1 267 ? -14.092 -12.843 7.196 1.00 82.06 267 ALA A N 1
ATOM 2036 C CA . ALA A 1 267 ? -13.768 -12.316 5.871 1.00 82.06 267 ALA A CA 1
ATOM 2037 C C . ALA A 1 267 ? -12.564 -13.035 5.242 1.00 82.06 267 ALA A C 1
ATOM 2039 O O . ALA A 1 267 ? -12.636 -13.433 4.083 1.00 82.06 267 ALA A O 1
ATOM 2040 N N . ILE A 1 268 ? -11.498 -13.259 6.019 1.00 82.06 268 ILE A N 1
ATOM 2041 C CA . ILE A 1 268 ? -10.322 -14.021 5.570 1.00 82.06 268 ILE A CA 1
ATOM 2042 C C . ILE A 1 268 ? -10.728 -15.461 5.237 1.00 82.06 268 ILE A C 1
ATOM 2044 O O . ILE A 1 268 ? -10.395 -15.954 4.167 1.00 82.06 268 ILE A O 1
ATOM 2048 N N . GLY A 1 269 ? -11.495 -16.117 6.115 1.00 81.69 269 GLY A N 1
ATOM 2049 C CA . GLY A 1 269 ? -11.949 -17.493 5.901 1.00 81.69 269 GLY A CA 1
ATOM 2050 C C . GLY A 1 269 ? -12.958 -17.664 4.761 1.00 81.69 269 GLY A C 1
ATOM 2051 O O . GLY A 1 269 ? -13.070 -18.756 4.225 1.00 81.69 269 GLY A O 1
ATOM 2052 N N . TYR A 1 270 ? -13.692 -16.616 4.383 1.00 80.25 270 TYR A N 1
ATOM 2053 C CA . TYR A 1 270 ? -14.583 -16.634 3.219 1.00 80.25 270 TYR A CA 1
ATOM 2054 C C . TYR A 1 270 ? -13.816 -16.564 1.888 1.00 80.25 270 TYR A C 1
ATOM 2056 O O . TYR A 1 270 ? -14.323 -17.022 0.868 1.00 80.25 270 TYR A O 1
ATOM 2064 N N . LEU A 1 271 ? -12.619 -15.971 1.897 1.00 70.62 271 LEU A N 1
ATOM 2065 C CA . LEU A 1 271 ? -11.746 -15.836 0.727 1.00 70.62 271 LEU A CA 1
ATOM 2066 C C . LEU A 1 271 ? -10.652 -16.908 0.635 1.00 70.62 271 LEU A C 1
ATOM 2068 O O . LEU A 1 271 ? -9.914 -16.928 -0.351 1.00 70.62 271 LEU A O 1
ATOM 2072 N N . ALA A 1 272 ? -10.513 -17.746 1.662 1.00 62.62 272 ALA A N 1
ATOM 2073 C CA . ALA A 1 272 ? -9.651 -18.923 1.660 1.00 62.62 272 ALA A CA 1
ATOM 2074 C C . ALA A 1 272 ? -10.307 -20.080 0.894 1.00 62.62 272 ALA A C 1
ATOM 2076 O O . ALA A 1 272 ? -9.570 -20.766 0.153 1.00 62.62 272 ALA A O 1
#